Protein AF-H1W425-F1 (afdb_monomer)

Mean predicted aligned error: 13.85 Å

Radius of gyration: 21.64 Å; Cα contacts (8 Å, |Δi|>4): 87; chains: 1; bounding box: 63×55×65 Å

Secondary structure (DSSP, 8-state):
--HHHHHHHHHHHHHHHHHHHHHHHHHHHHHHHTTTHHHHT-TTSHHHHHHHHHTTGGGS-HHHHHHHHHHHHHHHHT--GGGHHHHHHHHHHHHHHHHHHHHHHHHHHHHHHHHH---HHHHHHHHHHHHHHHHHHHHHHHHHHHHH-TT------------S---THHHHHHHHTTGGGS------------

pLDDT: mean 73.87, std 21.53, range [30.2, 96.75]

Sequence (194 aa):
MDKKNTLEGLASTIRGTVRFVRETCYAIIYCMSRLEMQFYGFSELPGPLAQALFQNSFHLSAHQQINLLNLVRYLVDDCPLEQREHFLPPLLAACFQQMDAKINAEWENLERQQAIQAAADALTEEMKSESILRQVTYTAVIMVADFLDPTKKTPESSGLPCIGYPAPHCYDYLGVLGLAGVGMGGCGANGSQS

InterPro domains:
  IPR011989 Armadillo-like helical [G3DSA:1.25.10.10] (2-162)
  IPR045065 Exportin-1/5 [PTHR11223] (10-157)
  IPR045478 Exportin-5, C-terminal domain [PF19273] (4-153)

Foldseek 3Di:
DDPPVVVVVVVVVVVVVVLLVVLVVLLVVLVLLLVACVRLVPLPPQQVVLCVLQVPCLPDDLVSLLSSLVSLLSSLLSHDPVRCVRRVPSNVVSNVVRLVVNLVVLVVVLVVLVVPDDDDVSVVVSVVSVVSSVVSVVSSVVSVVVSPPPPPDNPPPPDDPPPDDDDPVSCVSCVVSVVPPPDDPDDDDDDDDD

Nearest PDB structures (foldseek):
  8e0m-assembly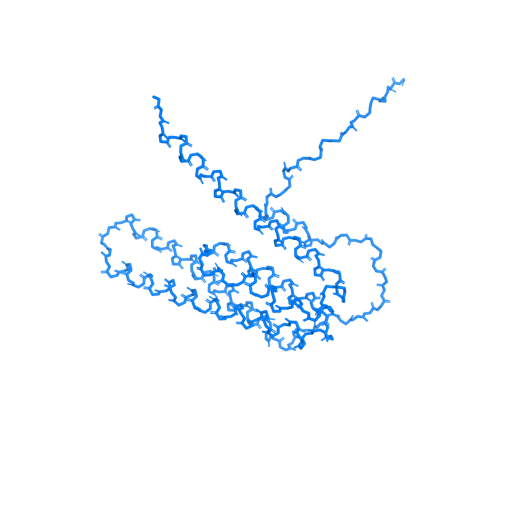3_G  TM=4.361E-01  e=8.851E-01  synthetic construct
  5lmg-assembly2_B  TM=5.025E-01  e=1.951E+00  Saccharomyces cerevisiae
  5lmf-assembly1_A  TM=5.088E-01  e=2.498E+00  Saccharomyces cerevisiae
  5lm5-assembly2_B  TM=5.108E-01  e=2.624E+00  Saccharomyces cerevisiae

Structure (mmCIF, N/CA/C/O backbone):
data_AF-H1W425-F1
#
_entry.id   AF-H1W425-F1
#
loop_
_atom_site.group_PDB
_atom_site.id
_atom_site.type_symbol
_atom_site.label_atom_id
_atom_site.label_alt_id
_atom_site.label_comp_id
_atom_site.label_asym_id
_atom_site.label_entity_id
_atom_site.label_seq_id
_atom_site.pdbx_PDB_ins_code
_atom_site.Cartn_x
_atom_site.Cartn_y
_atom_site.Cartn_z
_atom_site.occupancy
_atom_site.B_iso_or_equiv
_atom_site.auth_seq_id
_atom_site.auth_comp_id
_atom_site.auth_asym_id
_atom_site.auth_atom_id
_atom_site.pdbx_PDB_model_num
ATOM 1 N N . MET A 1 1 ? -0.147 5.231 -43.395 1.00 43.28 1 MET A N 1
ATOM 2 C CA . MET A 1 1 ? -1.301 4.880 -42.539 1.00 43.28 1 MET A CA 1
ATOM 3 C C . MET A 1 1 ? -0.794 4.060 -41.370 1.00 43.28 1 MET A C 1
ATOM 5 O O . MET A 1 1 ? -0.508 2.873 -41.492 1.00 43.28 1 MET A O 1
ATOM 9 N N . ASP A 1 2 ? -0.588 4.770 -40.273 1.00 49.69 2 ASP A N 1
ATOM 10 C CA . ASP A 1 2 ? 0.253 4.417 -39.138 1.00 49.69 2 ASP A CA 1
ATOM 11 C C . ASP A 1 2 ? -0.480 3.527 -38.132 1.00 49.69 2 ASP A C 1
ATOM 13 O O . ASP A 1 2 ? -1.105 4.003 -37.190 1.00 49.69 2 ASP A O 1
ATOM 17 N N . LYS A 1 3 ? -0.381 2.205 -38.308 1.00 51.81 3 LYS A N 1
ATOM 18 C CA . LYS A 1 3 ? -0.940 1.224 -37.357 1.00 51.81 3 LYS A CA 1
ATOM 19 C C . LYS A 1 3 ? -0.315 1.310 -35.952 1.00 51.81 3 LYS A C 1
ATOM 21 O O . LYS A 1 3 ? -0.965 0.924 -34.986 1.00 51.81 3 LYS A O 1
ATOM 26 N N . LYS A 1 4 ? 0.919 1.824 -35.830 1.00 53.59 4 LYS A N 1
ATOM 27 C CA . LYS A 1 4 ? 1.620 1.999 -34.542 1.00 53.59 4 LYS A CA 1
ATOM 28 C C . LYS A 1 4 ? 0.992 3.094 -33.672 1.00 53.59 4 LYS A C 1
ATOM 30 O O . LYS A 1 4 ? 0.736 2.845 -32.499 1.00 53.59 4 LYS A O 1
ATOM 35 N N . ASN A 1 5 ? 0.619 4.231 -34.264 1.00 60.53 5 ASN A N 1
ATOM 36 C CA . ASN A 1 5 ? 0.057 5.365 -33.519 1.00 60.53 5 ASN A CA 1
ATOM 37 C C . ASN A 1 5 ? -1.307 5.036 -32.887 1.00 60.53 5 ASN A C 1
ATOM 39 O O . ASN A 1 5 ? -1.596 5.459 -31.771 1.00 60.53 5 ASN A O 1
ATOM 43 N N . THR A 1 6 ? -2.145 4.244 -33.564 1.00 75.75 6 THR A N 1
ATOM 44 C CA . THR A 1 6 ? -3.466 3.867 -33.035 1.00 75.75 6 THR A CA 1
ATOM 45 C C . THR A 1 6 ? -3.375 2.833 -31.913 1.00 75.75 6 THR A C 1
ATOM 47 O O . THR A 1 6 ? -4.111 2.939 -30.935 1.00 75.75 6 THR A O 1
ATOM 50 N N . LEU A 1 7 ? -2.476 1.845 -32.022 1.00 81.44 7 LEU A N 1
ATOM 51 C CA . LEU A 1 7 ? -2.334 0.802 -31.000 1.00 81.44 7 LEU A CA 1
ATOM 52 C C . LEU A 1 7 ? -1.691 1.345 -29.717 1.00 81.44 7 LEU A C 1
ATOM 54 O O . LEU A 1 7 ? -2.159 1.032 -28.625 1.00 81.44 7 LEU A O 1
ATOM 58 N N . GLU A 1 8 ? -0.663 2.186 -29.839 1.00 80.19 8 GLU A N 1
ATOM 59 C CA . GLU A 1 8 ? -0.046 2.864 -28.692 1.00 80.19 8 GLU A CA 1
ATOM 60 C C . GLU A 1 8 ? -1.028 3.831 -28.021 1.00 80.19 8 GLU A C 1
ATOM 62 O O . GLU A 1 8 ? -1.127 3.850 -26.792 1.00 80.19 8 GLU A O 1
ATOM 67 N N . GLY A 1 9 ? -1.820 4.564 -28.816 1.00 82.31 9 GLY A N 1
ATOM 68 C CA . GLY A 1 9 ? -2.907 5.408 -28.321 1.00 82.31 9 GLY A CA 1
ATOM 69 C C . GLY A 1 9 ? -3.952 4.610 -27.540 1.00 82.31 9 GLY A C 1
ATOM 70 O O . GLY A 1 9 ? -4.252 4.950 -26.398 1.00 82.31 9 GLY A O 1
ATOM 71 N N . LEU A 1 10 ? -4.433 3.494 -28.097 1.00 85.31 10 LEU A N 1
ATOM 72 C CA . LEU A 1 10 ? -5.381 2.601 -27.425 1.00 85.31 10 LEU A CA 1
ATOM 73 C C . LEU A 1 10 ? -4.802 2.022 -26.125 1.00 85.31 10 LEU A C 1
ATOM 75 O O . LEU A 1 10 ? -5.467 2.042 -25.091 1.00 85.31 10 LEU A O 1
ATOM 79 N N . ALA A 1 11 ? -3.558 1.537 -26.152 1.00 85.06 11 ALA A N 1
ATOM 80 C CA . ALA A 1 11 ? -2.885 1.002 -24.970 1.00 85.06 11 ALA A CA 1
ATOM 81 C C . ALA A 1 11 ? -2.692 2.072 -23.884 1.00 85.06 11 ALA A C 1
ATOM 83 O O . ALA A 1 11 ? -2.804 1.782 -22.691 1.00 85.06 11 ALA A O 1
ATOM 84 N N . SER A 1 12 ? -2.421 3.317 -24.281 1.00 82.94 12 SER A N 1
ATOM 85 C CA . SER A 1 12 ? -2.354 4.454 -23.365 1.00 82.94 12 SER A CA 1
ATOM 86 C C . SER A 1 12 ? -3.715 4.730 -22.725 1.00 82.94 12 SER A C 1
ATOM 88 O O . SER A 1 12 ? -3.810 4.780 -21.498 1.00 82.94 12 SER A O 1
ATOM 90 N N . THR A 1 13 ? -4.781 4.802 -23.528 1.00 87.62 13 THR A N 1
ATOM 91 C CA . THR A 1 13 ? -6.147 5.018 -23.034 1.00 87.62 13 THR A CA 1
ATOM 92 C C . THR A 1 13 ? -6.575 3.920 -22.068 1.00 87.62 13 THR A C 1
ATOM 94 O O . THR A 1 13 ? -7.018 4.235 -20.970 1.00 87.62 13 THR A O 1
ATOM 97 N N . ILE A 1 14 ? -6.374 2.642 -22.411 1.00 91.75 14 ILE A N 1
ATOM 98 C CA . ILE A 1 14 ? -6.740 1.513 -21.539 1.00 91.75 14 ILE A CA 1
ATOM 99 C C . ILE A 1 14 ? -5.996 1.595 -20.200 1.00 91.75 14 ILE A C 1
ATOM 101 O O . ILE A 1 14 ? -6.619 1.479 -19.144 1.00 91.75 14 ILE A O 1
ATOM 105 N N . ARG A 1 15 ? -4.675 1.837 -20.219 1.00 85.81 15 ARG A N 1
ATOM 106 C CA . ARG A 1 15 ? -3.890 2.000 -18.981 1.00 85.81 15 ARG A CA 1
ATOM 107 C C . ARG A 1 15 ? -4.392 3.173 -18.140 1.00 85.81 15 ARG A C 1
ATOM 109 O O . ARG A 1 15 ? -4.504 3.032 -16.923 1.00 85.81 15 ARG A O 1
ATOM 116 N N . GLY A 1 16 ? -4.722 4.294 -18.782 1.00 86.50 16 GLY A N 1
ATOM 117 C CA . GLY A 1 16 ? -5.311 5.462 -18.129 1.00 86.50 16 GLY A CA 1
ATOM 118 C C . GLY A 1 16 ? -6.653 5.146 -17.468 1.00 86.50 16 GLY A C 1
ATOM 119 O O . GLY A 1 16 ? -6.833 5.435 -16.289 1.00 86.50 16 GLY A O 1
ATOM 120 N N . THR A 1 17 ? -7.564 4.479 -18.182 1.00 91.50 17 THR A N 1
ATOM 121 C CA . THR A 1 17 ? -8.885 4.098 -17.662 1.00 91.50 17 THR A CA 1
ATOM 122 C C . THR A 1 17 ? -8.784 3.146 -16.473 1.00 91.50 17 THR A C 1
ATOM 124 O O . THR A 1 17 ? -9.445 3.368 -15.464 1.00 91.50 17 THR A O 1
ATOM 127 N N . VAL A 1 18 ? -7.937 2.113 -16.540 1.00 91.44 18 VAL A N 1
ATOM 128 C CA . VAL A 1 18 ? -7.764 1.166 -15.422 1.00 91.44 18 VAL A CA 1
ATOM 129 C C . VAL A 1 18 ? -7.225 1.871 -14.175 1.00 91.44 18 VAL A C 1
ATOM 131 O O . VAL A 1 18 ? -7.713 1.629 -13.070 1.00 91.44 18 VAL A O 1
ATOM 134 N N . ARG A 1 19 ? -6.249 2.773 -14.341 1.00 89.25 19 ARG A N 1
ATOM 135 C CA . ARG A 1 19 ? -5.731 3.596 -13.240 1.00 89.25 19 ARG A CA 1
ATOM 136 C C . ARG A 1 19 ? -6.830 4.479 -12.645 1.00 89.25 19 ARG A C 1
ATOM 138 O O . ARG A 1 19 ? -6.998 4.497 -11.430 1.00 89.25 19 ARG A O 1
ATOM 145 N N . PHE A 1 20 ? -7.587 5.162 -13.495 1.00 88.88 20 PHE A N 1
ATOM 146 C CA . PHE A 1 20 ? -8.660 6.059 -13.081 1.00 88.88 20 PHE A CA 1
ATOM 147 C C . PHE A 1 20 ? -9.753 5.342 -12.280 1.00 88.88 20 PHE A C 1
ATOM 149 O O . PHE A 1 20 ? -10.176 5.821 -11.229 1.00 88.88 20 PHE A O 1
ATOM 156 N N . VAL A 1 21 ? -10.182 4.163 -12.742 1.00 94.44 21 VAL A N 1
ATOM 157 C CA . VAL A 1 21 ?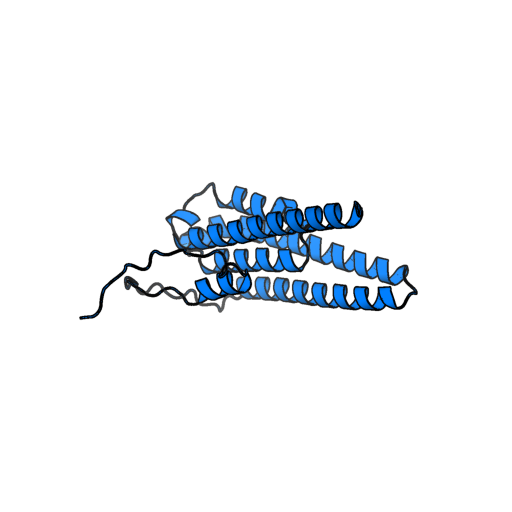 -11.176 3.341 -12.036 1.00 94.44 21 VAL A CA 1
ATOM 158 C C . VAL A 1 21 ? -10.660 2.954 -10.652 1.00 94.44 21 VAL A C 1
ATOM 160 O O . VAL A 1 21 ? -11.380 3.123 -9.673 1.00 94.44 21 VAL A O 1
ATOM 163 N N . ARG A 1 22 ? -9.401 2.508 -10.543 1.00 94.06 22 ARG A N 1
ATOM 164 C CA . ARG A 1 22 ? -8.787 2.172 -9.250 1.00 94.06 22 ARG A CA 1
ATOM 165 C C . ARG A 1 22 ? -8.781 3.361 -8.291 1.00 94.06 22 ARG A C 1
ATOM 167 O O . ARG A 1 22 ? -9.184 3.220 -7.143 1.00 94.06 22 ARG A O 1
ATOM 174 N N . GLU A 1 23 ? -8.331 4.519 -8.759 1.00 88.81 23 GLU A N 1
ATOM 175 C CA . GLU A 1 23 ? -8.274 5.742 -7.951 1.00 88.81 23 GLU A CA 1
ATOM 176 C C . GLU A 1 23 ? -9.669 6.185 -7.493 1.00 88.81 23 GLU A C 1
ATOM 178 O O . GLU A 1 23 ? -9.857 6.560 -6.336 1.00 88.81 23 GLU A O 1
ATOM 183 N N . THR A 1 24 ? -10.669 6.037 -8.362 1.00 93.25 24 THR A N 1
ATOM 184 C CA . THR A 1 24 ? -12.075 6.280 -8.019 1.00 93.25 24 THR A CA 1
ATOM 185 C C . THR A 1 24 ? -12.566 5.301 -6.949 1.00 93.25 24 THR A C 1
ATOM 187 O O . THR A 1 24 ? -13.218 5.717 -5.995 1.00 93.25 24 THR A O 1
ATOM 190 N N . CYS A 1 25 ? -12.222 4.012 -7.044 1.00 96.06 25 CYS A N 1
ATOM 191 C CA . CYS A 1 25 ? -12.561 3.030 -6.012 1.00 96.06 25 CYS A CA 1
ATOM 192 C C . CYS A 1 25 ? -11.949 3.391 -4.652 1.00 96.06 25 CYS A C 1
ATOM 194 O O . CYS A 1 25 ? -12.635 3.284 -3.639 1.00 96.06 25 CYS A O 1
ATOM 196 N N . TYR A 1 26 ? -10.700 3.864 -4.617 1.00 95.25 26 TYR A N 1
ATOM 197 C CA . TYR A 1 26 ? -10.075 4.321 -3.373 1.00 95.25 26 TYR A CA 1
ATOM 198 C C . TYR A 1 26 ? -10.812 5.518 -2.769 1.00 95.25 26 TYR A C 1
ATOM 200 O O . TYR A 1 26 ? -11.087 5.522 -1.572 1.00 95.25 26 TYR A O 1
ATOM 208 N N . ALA A 1 27 ? -11.213 6.488 -3.595 1.00 92.44 27 ALA A N 1
ATOM 209 C CA . ALA A 1 27 ? -12.016 7.619 -3.139 1.00 92.44 27 ALA A CA 1
ATOM 210 C C . ALA A 1 27 ? -13.381 7.179 -2.579 1.00 92.44 27 ALA A C 1
ATOM 212 O O . ALA A 1 27 ? -13.810 7.684 -1.546 1.00 92.44 27 ALA A O 1
ATOM 213 N N . ILE A 1 28 ? -14.049 6.208 -3.214 1.00 95.62 28 ILE A N 1
ATOM 214 C CA . ILE A 1 28 ? -15.317 5.655 -2.714 1.00 95.62 28 ILE A CA 1
ATOM 215 C C . ILE A 1 28 ? -15.109 4.969 -1.360 1.00 95.62 28 ILE A C 1
ATOM 217 O O . ILE A 1 28 ? -15.882 5.218 -0.440 1.00 95.62 28 ILE A O 1
ATOM 221 N N . ILE A 1 29 ? -14.065 4.147 -1.213 1.00 96.00 29 ILE A N 1
ATOM 222 C CA . ILE A 1 29 ? -13.748 3.470 0.056 1.00 96.00 29 ILE A CA 1
ATOM 223 C C . ILE A 1 29 ? -13.491 4.487 1.168 1.00 96.00 29 ILE A C 1
ATOM 225 O O . ILE A 1 29 ? -14.041 4.338 2.255 1.00 96.00 29 ILE A O 1
ATOM 229 N N . TYR A 1 30 ? -12.736 5.547 0.885 1.00 93.75 30 TYR A N 1
ATOM 230 C CA . TYR A 1 30 ? -12.547 6.646 1.829 1.00 93.75 30 TYR A CA 1
ATOM 231 C C . TYR A 1 30 ? -13.871 7.338 2.197 1.00 93.75 30 TYR A C 1
ATOM 233 O O . TYR A 1 30 ? -14.162 7.575 3.362 1.00 93.75 30 TYR A O 1
ATOM 241 N N . CYS A 1 31 ? -14.744 7.623 1.232 1.00 93.88 31 CYS A N 1
ATOM 242 C CA . CYS A 1 31 ? -16.059 8.179 1.553 1.00 93.88 31 CYS A CA 1
ATOM 243 C C . CYS A 1 31 ? -16.889 7.239 2.443 1.00 93.88 31 CYS A C 1
ATOM 245 O O . CYS A 1 31 ? -17.636 7.716 3.295 1.00 93.88 31 CYS A O 1
ATOM 247 N N . MET A 1 32 ? -16.757 5.921 2.264 1.00 93.56 32 MET A N 1
ATOM 248 C CA . MET A 1 32 ? -17.422 4.933 3.114 1.00 93.56 32 MET A CA 1
ATOM 249 C C . MET A 1 32 ? -16.824 4.874 4.525 1.00 93.56 32 MET A C 1
ATOM 251 O O . MET A 1 32 ? -17.595 4.729 5.470 1.00 93.56 32 MET A O 1
ATOM 255 N N . SER A 1 33 ? -15.505 5.044 4.706 1.00 93.69 33 SER A N 1
ATOM 256 C CA . SER A 1 33 ? -14.885 5.050 6.046 1.00 93.69 33 SER A CA 1
ATOM 257 C C . SER A 1 33 ? -15.439 6.149 6.944 1.00 93.69 33 SER A C 1
ATOM 259 O O . SER A 1 33 ? -15.621 5.950 8.141 1.00 93.69 33 SER A O 1
ATOM 261 N N . ARG A 1 34 ? -15.844 7.274 6.351 1.00 92.00 34 ARG A N 1
ATOM 262 C CA . ARG A 1 34 ? -16.489 8.389 7.058 1.00 92.00 34 ARG A CA 1
ATOM 263 C C . ARG A 1 34 ? -17.880 8.077 7.623 1.00 92.00 34 ARG A C 1
ATOM 265 O O . ARG A 1 34 ? -18.445 8.921 8.310 1.00 92.00 34 ARG A O 1
ATOM 272 N N . LEU A 1 35 ? -18.444 6.903 7.335 1.00 92.94 35 LEU A N 1
ATOM 273 C CA . LEU A 1 35 ? -19.668 6.401 7.971 1.00 92.94 35 LEU A CA 1
ATOM 274 C C . LEU A 1 35 ? -19.386 5.698 9.314 1.00 92.94 35 LEU A C 1
ATOM 276 O O . LEU A 1 35 ? -20.290 5.099 9.896 1.00 92.94 35 LEU A O 1
ATOM 280 N N . GLU A 1 36 ? -18.138 5.738 9.796 1.00 90.38 36 GLU A N 1
ATOM 281 C CA . GLU A 1 36 ? -17.721 5.261 11.116 1.00 90.38 36 GLU A CA 1
ATOM 282 C C . GLU A 1 36 ? -18.267 3.850 11.410 1.00 90.38 36 GLU A C 1
ATOM 284 O O . GLU A 1 36 ? -18.002 2.897 10.676 1.00 90.38 36 GLU A O 1
ATOM 289 N N . MET A 1 37 ? -19.085 3.701 12.452 1.00 90.94 37 MET A N 1
ATOM 290 C CA . MET A 1 37 ? -19.626 2.420 12.904 1.00 90.94 37 MET A CA 1
ATOM 291 C C . MET A 1 37 ? -20.422 1.662 11.833 1.00 90.94 37 MET A C 1
ATOM 293 O O . MET A 1 37 ? -20.491 0.438 11.899 1.00 90.94 37 MET A O 1
ATOM 297 N N . GLN A 1 38 ? -21.008 2.338 10.840 1.00 92.88 38 GLN A N 1
ATOM 298 C CA . GLN A 1 38 ? -21.737 1.659 9.762 1.00 92.88 38 GLN A CA 1
ATOM 299 C C . GLN A 1 38 ? -20.792 0.955 8.780 1.00 92.88 38 GLN A C 1
ATOM 301 O O . GLN A 1 38 ? -21.184 -0.025 8.151 1.00 92.88 38 GLN A O 1
ATOM 306 N N . PHE A 1 39 ? -19.558 1.442 8.660 1.00 94.81 39 PHE A N 1
ATOM 307 C CA . PHE A 1 39 ? -18.522 0.841 7.829 1.00 94.81 39 PHE A CA 1
ATOM 308 C C . PHE A 1 39 ? -17.637 -0.104 8.648 1.00 94.81 39 PHE A C 1
ATOM 310 O O . PHE A 1 39 ? -17.532 -1.288 8.332 1.00 94.81 39 PHE A O 1
ATOM 317 N N . TYR A 1 40 ? -17.057 0.391 9.743 1.00 95.44 40 TYR A N 1
ATOM 318 C CA . TYR A 1 40 ? -16.118 -0.359 10.579 1.00 95.44 40 TYR A CA 1
ATOM 319 C C . TYR A 1 40 ? -16.784 -1.447 11.430 1.00 95.44 40 TYR A C 1
ATOM 321 O O . TYR A 1 40 ? -16.126 -2.419 11.786 1.00 95.44 40 TYR A O 1
ATOM 329 N N . GLY A 1 41 ? -18.080 -1.320 11.734 1.00 92.81 41 GLY A N 1
ATOM 330 C CA . GLY A 1 41 ? -18.825 -2.305 12.524 1.00 92.81 41 GLY A CA 1
ATOM 331 C C . GLY A 1 41 ? -19.209 -3.577 11.760 1.00 92.81 41 GLY A C 1
ATOM 332 O O . GLY A 1 41 ? -19.782 -4.490 12.355 1.00 92.81 41 GLY A O 1
ATOM 333 N N . PHE A 1 42 ? -18.928 -3.666 10.455 1.00 93.50 42 PHE A N 1
ATOM 334 C CA . PHE A 1 42 ? -19.203 -4.875 9.680 1.00 93.50 42 PHE A CA 1
ATOM 335 C C . PHE A 1 42 ? -18.091 -5.912 9.890 1.00 93.50 42 PHE A C 1
ATOM 337 O O . PHE A 1 42 ? -17.005 -5.795 9.322 1.00 93.50 42 PHE A O 1
ATOM 344 N N . SER A 1 43 ? -18.365 -6.945 10.697 1.00 89.56 43 SER A N 1
ATOM 345 C CA . SER A 1 43 ? -17.358 -7.934 11.117 1.00 89.56 43 SER A CA 1
ATOM 346 C C . SER A 1 43 ? -16.685 -8.660 9.950 1.00 89.56 43 SER A C 1
ATOM 348 O O . SER A 1 43 ? -15.495 -8.952 10.009 1.00 89.56 43 SER A O 1
ATOM 350 N N . GLU A 1 44 ? -17.418 -8.894 8.864 1.00 92.56 44 GLU A N 1
ATOM 351 C CA . GLU A 1 44 ? -16.919 -9.602 7.684 1.00 92.56 44 GLU A CA 1
ATOM 352 C C . GLU A 1 44 ? -16.166 -8.689 6.701 1.00 92.56 44 GLU A C 1
ATOM 354 O O . GLU A 1 44 ? -15.715 -9.164 5.665 1.00 92.56 44 GLU A O 1
ATOM 359 N N . LEU A 1 45 ? -16.025 -7.383 6.972 1.00 94.19 45 LEU A N 1
ATOM 360 C CA . LEU A 1 45 ? -15.348 -6.443 6.066 1.00 94.19 45 LEU A CA 1
ATOM 361 C C . LEU A 1 45 ? -13.816 -6.543 6.053 1.00 94.19 45 LEU A C 1
ATOM 363 O O . LEU A 1 45 ? -13.246 -6.536 4.959 1.00 94.19 45 LEU A O 1
ATOM 367 N N . PRO A 1 46 ? -13.118 -6.579 7.208 1.00 94.88 46 PRO A N 1
ATOM 368 C CA . PRO A 1 46 ? -11.687 -6.276 7.245 1.00 94.88 46 PRO A CA 1
ATOM 369 C C . PRO A 1 46 ? -10.841 -7.262 6.441 1.00 94.88 46 PRO A C 1
ATOM 371 O O . PRO A 1 46 ? -9.931 -6.854 5.723 1.00 94.88 46 PRO A O 1
ATOM 374 N N . GLY A 1 47 ? -11.165 -8.556 6.521 1.00 95.00 47 GLY A N 1
ATOM 375 C CA . GLY A 1 47 ? -10.465 -9.611 5.785 1.00 95.00 47 GLY A CA 1
ATOM 376 C C . GLY A 1 47 ? -10.593 -9.453 4.265 1.00 95.00 47 GLY A C 1
ATOM 377 O O . GLY A 1 47 ? -9.576 -9.273 3.590 1.00 95.00 47 GLY A O 1
ATOM 378 N N . PRO A 1 48 ? -11.818 -9.463 3.707 1.00 96.50 48 PRO A N 1
ATOM 379 C CA . PRO A 1 48 ? -12.050 -9.235 2.283 1.00 96.50 48 PRO A CA 1
ATOM 380 C C . PRO A 1 48 ? -11.510 -7.896 1.779 1.00 96.50 48 PRO A C 1
ATOM 382 O O . PRO A 1 48 ? -10.969 -7.841 0.677 1.00 96.50 48 PRO A O 1
ATOM 385 N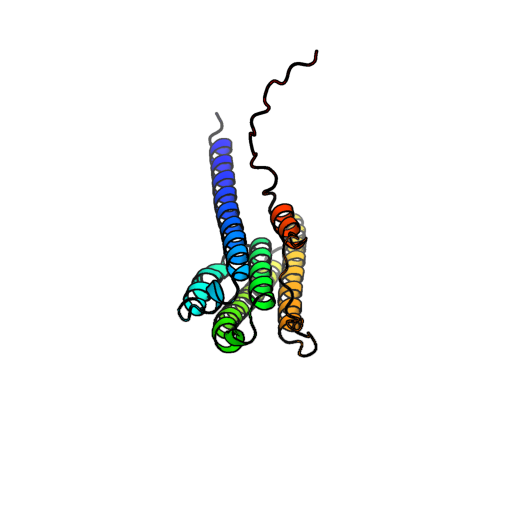 N . LEU A 1 49 ? -11.611 -6.825 2.573 1.00 96.69 49 LEU A N 1
ATOM 386 C CA . LEU A 1 49 ? -11.071 -5.519 2.202 1.00 96.69 49 LEU A CA 1
ATOM 387 C C . LEU A 1 49 ? -9.542 -5.555 2.103 1.00 96.69 49 LEU A C 1
ATOM 389 O O . LEU A 1 49 ? -8.988 -5.115 1.096 1.00 96.69 49 LEU A O 1
ATOM 393 N N . ALA A 1 50 ? -8.861 -6.119 3.104 1.00 96.75 50 ALA A N 1
ATOM 394 C CA . ALA A 1 50 ? -7.412 -6.285 3.078 1.00 96.75 50 ALA A CA 1
ATOM 395 C C . ALA A 1 50 ? -6.978 -7.128 1.870 1.00 96.75 50 ALA A C 1
ATOM 397 O O . ALA A 1 50 ? -6.079 -6.737 1.126 1.00 96.75 50 ALA A O 1
ATOM 398 N N . GLN A 1 51 ? -7.666 -8.239 1.604 1.00 96.31 51 GLN A N 1
ATOM 399 C CA . GLN A 1 51 ? -7.392 -9.065 0.432 1.00 96.31 51 GLN A CA 1
ATOM 400 C C . GLN A 1 51 ? -7.578 -8.280 -0.876 1.00 96.31 51 GLN A C 1
ATOM 402 O O . GLN A 1 51 ? -6.690 -8.289 -1.728 1.00 96.31 51 GLN A O 1
ATOM 407 N N . ALA A 1 52 ? -8.699 -7.575 -1.033 1.00 96.25 52 ALA A N 1
ATOM 408 C CA . ALA A 1 52 ? -9.006 -6.820 -2.245 1.00 96.25 52 ALA A CA 1
ATOM 409 C C . ALA A 1 52 ? -7.986 -5.702 -2.520 1.00 96.25 52 ALA A C 1
ATOM 411 O O . ALA A 1 52 ? -7.639 -5.459 -3.677 1.00 96.25 52 ALA A O 1
ATOM 412 N N . LEU A 1 53 ? -7.487 -5.044 -1.470 1.00 96.06 53 LEU A N 1
ATOM 413 C CA . LEU A 1 53 ? -6.498 -3.972 -1.580 1.00 96.06 53 LEU A CA 1
ATOM 414 C C . L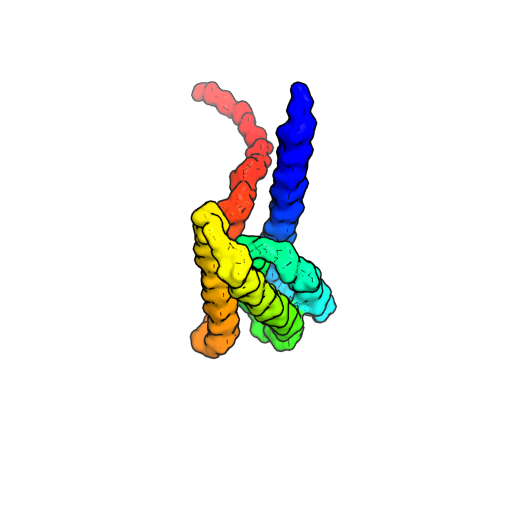EU A 1 53 ? -5.083 -4.496 -1.864 1.00 96.06 53 LEU A C 1
ATOM 416 O O . LEU A 1 53 ? -4.355 -3.891 -2.653 1.00 96.06 53 LEU A O 1
ATOM 420 N N . PHE A 1 54 ? -4.694 -5.616 -1.248 1.00 95.75 54 PHE A N 1
ATOM 421 C CA . PHE A 1 54 ? -3.287 -6.015 -1.158 1.00 95.75 54 PHE A CA 1
ATOM 422 C C . PHE A 1 54 ? -2.907 -7.271 -1.947 1.00 95.75 54 PHE A C 1
ATOM 424 O O . PHE A 1 54 ? -1.745 -7.407 -2.321 1.00 95.75 54 PHE A O 1
ATOM 431 N N . GLN A 1 55 ? -3.842 -8.167 -2.287 1.00 93.50 55 GLN A N 1
ATOM 432 C CA . GLN A 1 55 ? -3.512 -9.445 -2.944 1.00 93.50 55 GLN A CA 1
ATOM 433 C C . GLN A 1 55 ? -2.677 -9.271 -4.223 1.00 93.50 55 GLN A C 1
ATOM 435 O O . GLN A 1 55 ? -1.785 -10.068 -4.494 1.00 93.50 55 GLN A O 1
ATOM 440 N N . ASN A 1 56 ? -2.959 -8.222 -4.999 1.00 91.25 56 ASN A N 1
ATOM 441 C CA . ASN A 1 56 ? -2.267 -7.932 -6.256 1.00 91.25 56 ASN A CA 1
ATOM 442 C C . ASN A 1 56 ? -1.493 -6.605 -6.213 1.00 91.25 56 ASN A C 1
ATOM 444 O O . ASN A 1 56 ? -1.075 -6.107 -7.263 1.00 91.25 56 ASN A O 1
ATOM 448 N N . SER A 1 57 ? -1.296 -6.010 -5.027 1.00 92.75 57 SER A N 1
ATOM 449 C CA . SER A 1 57 ? -0.630 -4.706 -4.921 1.00 92.75 57 SER A CA 1
ATOM 450 C C . SER A 1 57 ? 0.843 -4.765 -5.326 1.00 92.75 57 SER A C 1
ATOM 452 O O . SER A 1 57 ? 1.384 -3.775 -5.799 1.00 92.75 57 SER A O 1
ATOM 454 N N . PHE A 1 58 ? 1.479 -5.936 -5.239 1.00 90.88 58 PHE A N 1
ATOM 455 C CA . PHE A 1 58 ? 2.874 -6.138 -5.645 1.00 90.88 58 PHE A CA 1
ATOM 456 C C . PHE A 1 58 ? 3.169 -5.702 -7.095 1.00 90.88 58 PHE A C 1
ATOM 458 O O . PHE A 1 58 ? 4.263 -5.230 -7.412 1.00 90.88 58 PHE A O 1
ATOM 465 N N . HIS A 1 59 ? 2.189 -5.821 -7.994 1.00 90.56 59 HIS A N 1
ATOM 466 C CA . HIS A 1 59 ? 2.342 -5.478 -9.411 1.00 90.56 59 HIS A CA 1
ATOM 467 C C . HIS A 1 59 ? 2.090 -3.996 -9.719 1.00 90.56 59 HIS A C 1
ATOM 469 O O . HIS A 1 59 ? 2.166 -3.578 -10.877 1.00 90.56 59 HIS A O 1
ATOM 475 N N . LEU A 1 60 ? 1.764 -3.191 -8.709 1.00 89.94 60 LEU A N 1
ATOM 476 C CA . LEU A 1 60 ? 1.573 -1.760 -8.874 1.00 89.94 60 LEU A CA 1
ATOM 477 C C . LEU A 1 60 ? 2.917 -1.059 -9.086 1.00 89.94 60 LEU A C 1
ATOM 479 O O . LEU A 1 60 ? 3.962 -1.470 -8.574 1.00 89.94 60 LEU A O 1
ATOM 483 N N . SER A 1 61 ? 2.883 0.034 -9.851 1.00 85.19 61 SER A N 1
ATOM 484 C CA . SER A 1 61 ? 4.018 0.948 -9.901 1.00 85.19 61 SER A CA 1
ATOM 485 C C . SER A 1 61 ? 4.167 1.668 -8.562 1.00 85.19 61 SER A C 1
ATOM 487 O O . SER A 1 61 ? 3.185 1.872 -7.848 1.00 85.19 61 SER A O 1
ATOM 489 N N . ALA A 1 62 ? 5.379 2.129 -8.262 1.00 79.75 62 ALA A N 1
ATOM 490 C CA . ALA A 1 62 ? 5.693 2.895 -7.058 1.00 79.75 62 ALA A CA 1
ATOM 491 C C . ALA A 1 62 ? 4.696 4.039 -6.781 1.00 79.75 62 ALA A C 1
ATOM 493 O O . ALA A 1 62 ? 4.153 4.147 -5.685 1.00 79.75 62 ALA A O 1
ATOM 494 N N . HIS A 1 63 ? 4.359 4.838 -7.800 1.00 81.06 63 HIS A N 1
ATOM 495 C CA . HIS A 1 63 ? 3.348 5.894 -7.674 1.00 81.06 63 HIS A CA 1
ATOM 496 C C . HIS A 1 63 ? 1.976 5.340 -7.253 1.00 81.06 63 HIS A C 1
ATOM 498 O O . HIS A 1 63 ? 1.267 5.941 -6.449 1.00 81.06 63 HIS A O 1
ATOM 504 N N . GLN A 1 64 ? 1.543 4.226 -7.836 1.00 88.00 64 GLN A N 1
ATOM 505 C CA . GLN A 1 64 ? 0.242 3.636 -7.521 1.00 88.00 64 GLN A CA 1
ATOM 506 C C . GLN A 1 64 ? 0.226 3.018 -6.118 1.00 88.00 64 GLN A C 1
ATOM 508 O O . GLN A 1 64 ? -0.810 3.054 -5.455 1.00 88.00 64 GLN A O 1
ATOM 513 N N . GLN A 1 65 ? 1.376 2.533 -5.646 1.00 88.94 65 GLN A N 1
ATOM 514 C CA . GLN A 1 65 ? 1.569 2.089 -4.269 1.00 88.94 65 GLN A CA 1
ATOM 515 C C . GLN A 1 65 ? 1.359 3.241 -3.275 1.00 88.94 65 GLN A C 1
ATOM 517 O O . GLN A 1 65 ? 0.663 3.057 -2.284 1.00 88.94 65 GLN A O 1
ATOM 522 N N . ILE A 1 66 ? 1.876 4.443 -3.569 1.00 84.69 66 ILE A N 1
ATOM 523 C CA . ILE A 1 66 ? 1.666 5.640 -2.731 1.00 84.69 66 ILE A CA 1
ATOM 524 C C . ILE A 1 66 ? 0.171 5.957 -2.585 1.00 84.69 66 ILE A C 1
ATOM 526 O O . ILE A 1 66 ? -0.296 6.207 -1.478 1.00 84.69 66 ILE A O 1
ATOM 530 N N . ASN A 1 67 ? -0.599 5.899 -3.675 1.00 87.75 67 ASN A N 1
ATOM 531 C CA . ASN A 1 67 ? -2.044 6.150 -3.622 1.00 87.75 67 ASN A CA 1
ATOM 532 C C . ASN A 1 67 ? -2.770 5.131 -2.728 1.00 87.75 67 ASN A C 1
ATOM 534 O O . ASN A 1 67 ? -3.635 5.508 -1.942 1.00 87.75 67 ASN A O 1
ATOM 538 N N . LEU A 1 68 ? -2.402 3.849 -2.827 1.00 93.00 68 LEU A N 1
ATOM 539 C CA . LEU A 1 68 ? -2.946 2.800 -1.965 1.00 93.00 68 LEU A CA 1
ATOM 540 C C . LEU A 1 68 ? -2.580 3.039 -0.494 1.00 93.00 68 LEU A C 1
ATOM 542 O O . LEU A 1 68 ? -3.442 2.957 0.374 1.00 93.00 68 LEU A O 1
ATOM 546 N N . LEU A 1 69 ? -1.323 3.375 -0.209 1.00 90.50 69 LEU A N 1
ATOM 547 C CA . LEU A 1 69 ? -0.879 3.682 1.146 1.00 90.50 69 LEU A CA 1
ATOM 548 C C . LEU A 1 69 ? -1.634 4.878 1.730 1.00 90.50 69 LEU A C 1
ATOM 550 O O . LEU A 1 69 ? -2.143 4.797 2.841 1.00 90.50 69 LEU A O 1
ATOM 554 N N . ASN A 1 70 ? -1.812 5.953 0.969 1.00 89.31 70 ASN A N 1
ATOM 555 C CA . ASN A 1 70 ? -2.579 7.101 1.442 1.00 89.31 70 ASN A CA 1
ATOM 556 C C . ASN A 1 70 ? -4.031 6.724 1.806 1.00 89.31 70 ASN A C 1
ATOM 558 O O . ASN A 1 70 ? -4.548 7.237 2.794 1.00 89.31 70 ASN A O 1
ATOM 562 N N . LEU A 1 71 ? -4.675 5.807 1.072 1.00 93.62 71 LEU A N 1
ATOM 563 C CA . LEU A 1 71 ? -5.985 5.276 1.469 1.00 93.62 71 LEU A CA 1
ATOM 564 C C . LEU A 1 71 ? -5.905 4.548 2.818 1.00 93.62 71 LEU A C 1
ATOM 566 O O . LEU A 1 71 ? -6.736 4.782 3.689 1.00 93.62 71 LEU A O 1
ATOM 570 N N . VAL A 1 72 ? -4.906 3.683 3.006 1.00 94.31 72 VAL A N 1
ATOM 571 C CA . VAL A 1 72 ? -4.704 2.942 4.266 1.00 94.31 72 VAL A CA 1
ATOM 572 C C . VAL A 1 72 ? -4.519 3.899 5.435 1.00 94.31 72 VAL A C 1
ATOM 574 O O . VAL A 1 72 ? -5.091 3.671 6.495 1.00 94.31 72 VAL A O 1
ATOM 577 N N . ARG A 1 73 ? -3.774 4.993 5.237 1.00 89.62 73 ARG A N 1
ATOM 578 C CA . ARG A 1 73 ? -3.629 6.053 6.240 1.00 89.62 73 ARG A CA 1
ATOM 579 C C . ARG A 1 73 ? -4.984 6.590 6.686 1.00 89.62 73 ARG A C 1
ATOM 581 O O . ARG A 1 73 ? -5.236 6.621 7.881 1.00 89.62 73 ARG A O 1
ATOM 588 N N . TYR A 1 74 ? -5.867 6.931 5.751 1.00 90.56 74 TYR A N 1
ATOM 589 C CA . TYR A 1 74 ? -7.204 7.406 6.106 1.00 90.56 74 TYR A CA 1
ATOM 590 C C . TYR A 1 74 ? -8.052 6.344 6.792 1.00 90.56 74 TYR A C 1
ATOM 592 O O . TYR A 1 74 ? -8.731 6.647 7.763 1.00 90.56 74 TYR A O 1
ATOM 600 N N . LEU A 1 75 ? -7.970 5.089 6.344 1.00 94.31 75 LEU A N 1
ATOM 601 C CA . LEU A 1 75 ? -8.683 3.991 6.996 1.00 94.31 75 LEU A CA 1
ATOM 602 C C . LEU A 1 75 ? -8.241 3.785 8.448 1.00 94.31 75 LEU A C 1
ATOM 604 O O . LEU A 1 75 ? -9.064 3.400 9.274 1.00 94.31 75 LEU A O 1
ATOM 608 N N . VAL A 1 76 ? -6.964 4.017 8.754 1.00 92.38 76 VAL A N 1
ATOM 609 C CA . VAL A 1 76 ? -6.427 3.944 10.118 1.00 92.38 76 VAL A CA 1
ATOM 610 C C . VAL A 1 76 ? -6.840 5.171 10.931 1.00 92.38 76 VAL A C 1
ATOM 612 O O . VAL A 1 76 ? -7.315 5.009 12.055 1.00 92.38 76 VAL A O 1
ATOM 615 N N . ASP A 1 77 ? -6.688 6.370 10.362 1.00 87.88 77 ASP A N 1
ATOM 616 C CA . ASP A 1 77 ? -6.986 7.643 11.027 1.00 87.88 77 ASP A CA 1
ATOM 617 C C . ASP A 1 77 ? -8.485 7.764 11.385 1.00 87.88 77 ASP A C 1
ATOM 619 O O . ASP A 1 77 ? -8.815 8.193 12.491 1.00 87.88 77 ASP A O 1
ATOM 623 N N . ASP A 1 78 ? -9.385 7.316 10.500 1.00 90.81 78 ASP A N 1
ATOM 624 C CA . ASP A 1 78 ? -10.844 7.362 10.692 1.00 90.81 78 ASP A CA 1
ATOM 625 C C . ASP A 1 78 ? -11.395 6.170 11.511 1.00 90.81 78 ASP A C 1
ATOM 627 O O . ASP A 1 78 ? -12.592 6.117 11.800 1.00 90.81 78 ASP A O 1
ATOM 631 N N . CYS A 1 79 ? -10.563 5.187 11.893 1.00 92.88 79 CYS A N 1
ATOM 632 C CA . CYS A 1 79 ? -11.043 3.990 12.589 1.00 92.88 79 CYS A CA 1
ATOM 633 C C . CYS A 1 79 ? -11.438 4.298 14.049 1.00 92.88 79 CYS A C 1
ATOM 635 O O . CYS A 1 79 ? -10.560 4.641 14.863 1.00 92.88 79 CYS A O 1
ATOM 637 N N . PRO A 1 80 ? -12.717 4.085 14.432 1.00 91.56 80 PRO A N 1
ATOM 638 C CA . PRO A 1 80 ? -13.176 4.291 15.800 1.00 91.56 80 PRO A CA 1
ATOM 639 C C . PRO A 1 80 ? -12.474 3.317 16.751 1.00 91.56 80 PRO A C 1
ATOM 641 O O . PRO A 1 80 ? -12.124 2.195 16.364 1.00 91.56 80 PRO A O 1
ATOM 644 N N . LEU A 1 81 ? -12.246 3.754 17.994 1.00 89.00 81 LEU A N 1
ATOM 645 C CA . LEU A 1 81 ? -11.437 3.036 18.985 1.00 89.00 81 LEU A CA 1
ATOM 646 C C . LEU A 1 81 ? -11.966 1.617 19.232 1.00 89.00 81 LEU A C 1
ATOM 648 O O . LEU A 1 81 ? -11.183 0.674 19.313 1.00 89.00 81 LEU A O 1
ATOM 652 N N . GLU A 1 82 ? -13.288 1.467 19.274 1.00 91.12 82 GLU A N 1
ATOM 653 C CA . GLU A 1 82 ? -14.001 0.219 19.550 1.00 91.12 82 GLU A CA 1
ATOM 654 C C . GLU A 1 82 ? -13.787 -0.838 18.463 1.00 91.12 82 GLU A C 1
ATOM 656 O O . GLU A 1 82 ? -13.896 -2.029 18.736 1.00 91.12 82 GLU A O 1
ATOM 661 N N . GLN A 1 83 ? -13.488 -0.417 17.230 1.00 93.38 83 GLN A N 1
ATOM 662 C CA . GLN A 1 83 ? -13.312 -1.324 16.092 1.00 93.38 83 GLN A CA 1
ATOM 663 C C . GLN A 1 83 ? -11.841 -1.590 15.766 1.00 93.38 83 GLN A C 1
ATOM 665 O O . GLN A 1 83 ? -11.553 -2.443 14.926 1.00 93.38 83 GLN A O 1
ATOM 670 N N . ARG A 1 84 ? -10.891 -0.910 16.427 1.00 92.50 84 ARG A N 1
ATOM 671 C CA . ARG A 1 84 ? -9.464 -1.030 16.090 1.00 92.50 84 ARG A CA 1
ATOM 672 C C . ARG A 1 84 ? -8.939 -2.449 16.234 1.00 92.50 84 ARG A C 1
ATOM 674 O O . ARG A 1 84 ? -8.203 -2.885 15.358 1.00 92.50 84 ARG A O 1
ATOM 681 N N . GLU A 1 85 ? -9.327 -3.163 17.291 1.00 92.06 85 GLU A N 1
ATOM 682 C CA . GLU A 1 85 ? -8.858 -4.533 17.548 1.00 92.06 85 GLU A CA 1
ATOM 683 C C . GLU A 1 85 ? -9.291 -5.526 16.466 1.00 92.06 85 GLU A C 1
ATOM 685 O O . GLU A 1 85 ? -8.574 -6.480 16.179 1.00 92.06 85 GLU A O 1
ATOM 690 N N . HIS A 1 86 ? -10.444 -5.294 15.840 1.00 93.12 86 HIS A N 1
ATOM 691 C CA . HIS A 1 86 ? -10.990 -6.180 14.814 1.00 93.12 86 HIS A CA 1
ATOM 692 C C . HIS A 1 86 ? -10.585 -5.754 13.398 1.00 93.12 86 HIS A C 1
ATOM 694 O O . HIS A 1 86 ? -10.220 -6.581 12.563 1.00 93.12 86 HIS A O 1
ATOM 700 N N . PHE A 1 87 ? -10.633 -4.452 13.116 1.00 94.69 87 PHE A N 1
ATOM 701 C CA . PHE A 1 87 ? -10.499 -3.928 11.761 1.00 94.69 87 PHE A CA 1
ATOM 702 C C . PHE A 1 87 ? -9.043 -3.720 11.329 1.00 94.69 87 PHE A C 1
ATOM 704 O O . PHE A 1 87 ? -8.674 -4.055 10.201 1.00 94.69 87 PHE A O 1
ATOM 711 N N . LEU A 1 88 ? -8.199 -3.162 12.203 1.00 94.31 88 LEU A N 1
ATOM 712 C CA . LEU A 1 88 ? -6.849 -2.741 11.819 1.00 94.31 88 LEU A CA 1
ATOM 713 C C . LEU A 1 88 ? -5.851 -3.895 11.646 1.00 94.31 88 LEU A C 1
ATOM 715 O O . LEU A 1 88 ? -5.093 -3.839 10.676 1.00 94.31 88 LEU A O 1
ATOM 719 N N . PRO A 1 89 ? -5.812 -4.940 12.499 1.00 94.69 89 PRO A N 1
ATOM 720 C CA . PRO A 1 89 ? -4.814 -5.998 12.374 1.00 94.69 89 PRO A CA 1
ATOM 721 C C . PRO A 1 89 ? -4.765 -6.679 11.001 1.00 94.69 89 PRO A C 1
ATOM 723 O O . PRO A 1 89 ? -3.669 -6.742 10.440 1.00 94.69 89 PRO A O 1
ATOM 726 N N . PRO A 1 90 ? -5.881 -7.147 10.400 1.00 95.00 90 PRO A N 1
ATOM 727 C CA . PRO A 1 90 ? -5.815 -7.781 9.083 1.00 95.00 90 PRO A CA 1
ATOM 728 C C . PRO A 1 90 ? -5.389 -6.798 7.984 1.00 95.00 90 PRO A C 1
ATOM 730 O O . PRO A 1 90 ? -4.630 -7.173 7.089 1.00 95.00 90 PRO A O 1
ATOM 733 N N . LEU A 1 91 ? -5.822 -5.535 8.069 1.00 94.94 91 LEU A N 1
ATOM 734 C CA . LEU A 1 91 ? -5.464 -4.494 7.105 1.00 94.94 91 LEU A CA 1
ATOM 735 C C . LEU A 1 91 ? -3.966 -4.165 7.159 1.00 94.94 91 LEU A C 1
ATOM 737 O O . LEU A 1 91 ? -3.292 -4.166 6.129 1.00 94.94 91 LEU A O 1
ATOM 741 N N . LEU A 1 92 ? -3.439 -3.904 8.357 1.00 94.62 92 LEU A N 1
ATOM 742 C CA . LEU A 1 92 ? -2.041 -3.535 8.566 1.00 94.62 92 LEU A CA 1
ATOM 743 C C . LEU A 1 92 ? -1.098 -4.710 8.304 1.00 94.62 92 LEU A C 1
ATOM 745 O O . LEU A 1 92 ? -0.062 -4.514 7.673 1.00 94.62 92 LEU A O 1
ATOM 749 N N . ALA A 1 93 ? -1.465 -5.928 8.713 1.00 94.25 93 ALA A N 1
ATOM 750 C CA . ALA A 1 93 ? -0.668 -7.120 8.434 1.00 94.25 93 ALA A CA 1
ATOM 751 C C . ALA A 1 93 ? -0.481 -7.323 6.925 1.00 94.25 93 ALA A C 1
ATOM 753 O O . ALA A 1 93 ? 0.651 -7.464 6.461 1.00 94.25 93 ALA A O 1
ATOM 754 N N . ALA A 1 94 ? -1.569 -7.268 6.150 1.00 94.88 94 ALA A N 1
ATOM 755 C CA . ALA A 1 94 ? -1.504 -7.393 4.696 1.00 94.88 94 ALA A CA 1
ATOM 756 C C . ALA A 1 94 ? -0.719 -6.237 4.052 1.00 94.88 94 ALA A C 1
ATOM 758 O O . ALA A 1 94 ? 0.109 -6.472 3.170 1.00 94.88 94 ALA A O 1
ATOM 759 N N . CYS A 1 95 ? -0.932 -5.004 4.527 1.00 93.69 95 CYS A N 1
ATOM 760 C CA . CYS A 1 95 ? -0.210 -3.821 4.063 1.00 93.69 95 CYS A CA 1
ATOM 761 C C . CYS A 1 95 ? 1.303 -3.982 4.233 1.00 93.69 95 CYS A C 1
ATOM 763 O O . CYS A 1 95 ? 2.056 -3.860 3.268 1.00 93.69 95 CYS A O 1
ATOM 765 N N . PHE A 1 96 ? 1.755 -4.297 5.448 1.00 91.81 96 PHE A N 1
ATOM 766 C CA . PHE A 1 96 ? 3.178 -4.381 5.761 1.00 91.81 96 PHE A CA 1
ATOM 767 C C . PHE A 1 96 ? 3.850 -5.559 5.068 1.00 91.81 96 PHE A C 1
ATOM 769 O O . PHE A 1 96 ? 4.933 -5.382 4.521 1.00 91.81 96 PHE A O 1
ATOM 776 N N . GLN A 1 97 ? 3.194 -6.721 5.002 1.00 93.75 97 GLN A N 1
ATOM 777 C CA . GLN A 1 97 ? 3.717 -7.873 4.264 1.00 93.75 97 GLN A CA 1
ATOM 778 C C . GLN A 1 97 ? 3.939 -7.549 2.783 1.00 93.75 97 GLN A C 1
ATOM 780 O O . GLN A 1 97 ? 4.992 -7.863 2.230 1.00 93.75 97 GLN A O 1
ATOM 785 N N . GLN A 1 98 ? 2.970 -6.898 2.133 1.00 92.75 98 GLN A N 1
ATOM 786 C CA . GLN A 1 98 ? 3.102 -6.543 0.719 1.00 92.75 98 GLN A CA 1
ATOM 787 C C . GLN A 1 98 ? 4.120 -5.430 0.485 1.00 92.75 98 GLN A C 1
ATOM 789 O O . GLN A 1 98 ? 4.863 -5.481 -0.495 1.00 92.75 98 GLN A O 1
ATOM 794 N N . MET A 1 99 ? 4.167 -4.428 1.364 1.00 89.81 99 MET A N 1
ATOM 795 C CA . MET A 1 99 ? 5.139 -3.343 1.259 1.00 89.81 99 MET A CA 1
ATOM 796 C C . MET A 1 99 ? 6.565 -3.839 1.446 1.00 89.81 99 MET A C 1
ATOM 798 O O . MET A 1 99 ? 7.424 -3.481 0.646 1.00 89.81 99 MET A O 1
ATOM 802 N N . ASP A 1 100 ? 6.806 -4.684 2.445 1.00 89.50 100 ASP A N 1
ATOM 803 C CA . ASP A 1 100 ? 8.115 -5.285 2.684 1.00 89.50 100 ASP A CA 1
ATOM 804 C C . ASP A 1 100 ? 8.556 -6.133 1.483 1.00 89.50 100 ASP A C 1
ATOM 806 O O . ASP A 1 100 ? 9.616 -5.890 0.906 1.00 89.50 100 ASP A O 1
ATOM 810 N N . ALA A 1 101 ? 7.695 -7.040 1.005 1.00 91.31 101 ALA A N 1
ATOM 811 C CA . ALA A 1 101 ? 7.988 -7.858 -0.171 1.00 91.31 101 ALA A CA 1
ATOM 812 C C . ALA A 1 101 ? 8.294 -7.008 -1.416 1.00 91.31 101 ALA A C 1
ATOM 814 O O . ALA A 1 101 ? 9.238 -7.295 -2.155 1.00 91.31 101 ALA A O 1
ATOM 815 N N . LYS A 1 102 ? 7.516 -5.943 -1.650 1.00 88.94 102 LYS A N 1
ATOM 816 C CA . LYS A 1 102 ? 7.704 -5.036 -2.786 1.00 88.94 102 LYS A CA 1
ATOM 817 C C . LYS A 1 102 ? 9.010 -4.256 -2.678 1.00 88.94 102 LYS A C 1
ATOM 819 O O . LYS A 1 102 ? 9.755 -4.212 -3.649 1.00 88.94 102 LYS A O 1
ATOM 824 N N . ILE A 1 103 ? 9.288 -3.654 -1.524 1.00 86.19 103 ILE A N 1
ATOM 825 C CA . ILE A 1 103 ? 10.502 -2.863 -1.298 1.00 86.19 103 ILE A CA 1
ATOM 826 C C . ILE A 1 103 ? 11.736 -3.745 -1.493 1.00 86.19 103 ILE A C 1
ATOM 828 O O . ILE A 1 103 ? 12.620 -3.373 -2.260 1.00 86.19 103 ILE A O 1
ATOM 832 N N . ASN A 1 104 ? 11.762 -4.932 -0.882 1.00 88.44 104 ASN A N 1
ATOM 833 C CA . ASN A 1 104 ? 12.877 -5.868 -1.026 1.00 88.44 104 ASN A CA 1
ATOM 834 C C . ASN A 1 104 ? 13.087 -6.290 -2.491 1.00 88.44 104 ASN A C 1
ATOM 836 O O . ASN A 1 104 ? 14.213 -6.261 -2.980 1.00 88.44 104 ASN A O 1
ATOM 840 N N . ALA A 1 105 ? 12.012 -6.604 -3.223 1.00 87.19 105 ALA A N 1
ATOM 841 C CA . ALA A 1 105 ? 12.107 -6.996 -4.630 1.00 87.19 105 ALA A CA 1
ATOM 842 C C . ALA A 1 105 ? 12.591 -5.861 -5.553 1.00 87.19 105 ALA A C 1
ATOM 844 O O . ALA A 1 105 ? 13.344 -6.108 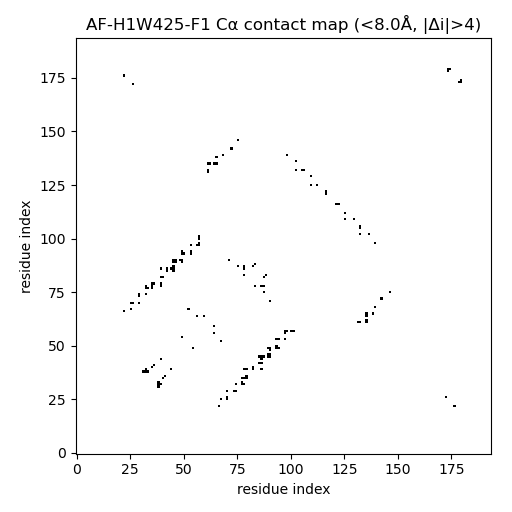-6.495 1.00 87.19 105 ALA A O 1
ATOM 845 N N . GLU A 1 106 ? 12.164 -4.619 -5.313 1.00 83.50 106 GLU A N 1
ATOM 846 C CA . GLU A 1 106 ? 12.633 -3.465 -6.091 1.00 83.50 106 GLU A CA 1
ATOM 847 C C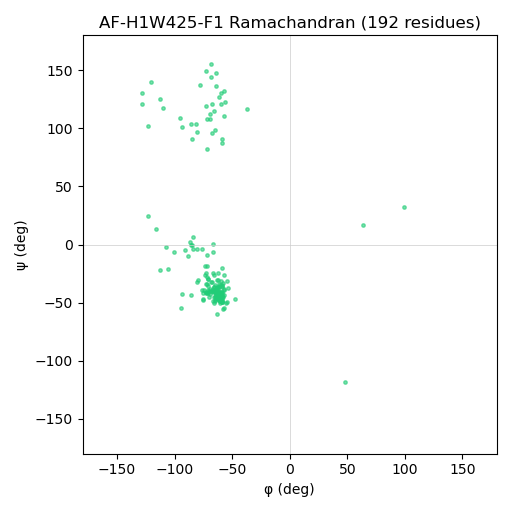 . GLU A 1 106 ? 14.109 -3.153 -5.799 1.00 83.50 106 GLU A C 1
ATOM 849 O O . GLU A 1 106 ? 14.860 -2.869 -6.731 1.00 83.50 106 GLU A O 1
ATOM 854 N N . TRP A 1 107 ? 14.555 -3.282 -4.544 1.00 82.19 107 TRP A N 1
ATOM 855 C CA . TRP A 1 107 ? 15.974 -3.143 -4.199 1.00 82.19 107 TRP A CA 1
ATOM 856 C C . TRP A 1 107 ? 16.842 -4.225 -4.848 1.00 82.19 107 TRP A C 1
ATOM 858 O O . TRP A 1 107 ? 17.874 -3.899 -5.431 1.00 82.19 107 TRP A O 1
ATOM 868 N N . GLU A 1 108 ? 16.408 -5.489 -4.831 1.00 86.12 108 GLU A N 1
ATOM 869 C CA . GLU A 1 108 ? 17.131 -6.580 -5.501 1.00 86.12 108 GLU A CA 1
ATOM 870 C C . GLU A 1 108 ? 17.197 -6.366 -7.025 1.00 86.12 108 GLU A C 1
ATOM 872 O O . GLU A 1 108 ? 18.212 -6.637 -7.671 1.00 86.12 108 GLU A O 1
ATOM 877 N N . ASN A 1 109 ? 16.121 -5.844 -7.627 1.00 81.38 109 ASN A N 1
ATOM 878 C CA . ASN A 1 109 ? 16.109 -5.510 -9.049 1.00 81.38 109 ASN A CA 1
ATOM 879 C C . ASN A 1 109 ? 17.091 -4.381 -9.391 1.00 81.38 109 ASN A C 1
ATOM 881 O O . ASN A 1 109 ? 17.760 -4.486 -10.420 1.00 81.38 109 ASN A O 1
ATOM 885 N N . LEU A 1 110 ? 17.202 -3.345 -8.552 1.00 76.19 110 LEU A N 1
ATOM 886 C CA . LEU A 1 110 ? 18.193 -2.278 -8.730 1.00 76.19 110 LEU A CA 1
ATOM 887 C C . LEU A 1 110 ? 19.622 -2.823 -8.651 1.00 76.19 110 LEU A C 1
ATOM 889 O O . LEU A 1 110 ? 20.421 -2.557 -9.545 1.00 76.19 110 LEU A O 1
ATOM 893 N N . GLU A 1 111 ? 19.928 -3.651 -7.649 1.00 78.44 111 GLU A N 1
ATOM 894 C CA . GLU A 1 111 ? 21.254 -4.271 -7.499 1.00 78.44 111 GLU A CA 1
ATOM 895 C C . GLU A 1 111 ? 21.615 -5.140 -8.718 1.00 78.44 111 GLU A C 1
ATOM 897 O O . GLU A 1 111 ? 22.729 -5.085 -9.248 1.00 78.44 111 GLU A O 1
ATOM 902 N N . ARG A 1 112 ? 20.641 -5.896 -9.241 1.00 76.69 112 ARG A N 1
ATOM 903 C CA . ARG A 1 112 ? 20.821 -6.707 -10.451 1.00 76.69 112 ARG A CA 1
ATOM 904 C C . ARG A 1 112 ? 21.046 -5.851 -11.699 1.00 76.69 112 ARG A C 1
ATOM 906 O O . ARG A 1 112 ? 21.856 -6.224 -12.544 1.00 76.69 112 ARG A O 1
ATOM 913 N N . GLN A 1 113 ? 20.333 -4.734 -11.843 1.00 69.19 113 GLN A N 1
ATOM 914 C CA . GLN A 1 113 ? 20.508 -3.811 -12.970 1.00 69.19 113 GLN A CA 1
ATOM 915 C C . GLN A 1 113 ? 21.878 -3.129 -12.926 1.00 69.19 113 GLN A C 1
ATOM 917 O O . GLN A 1 113 ? 22.555 -3.072 -13.953 1.00 69.19 113 GLN A O 1
ATOM 922 N N . GLN A 1 114 ? 22.333 -2.733 -11.736 1.00 62.59 114 GLN A N 1
ATOM 923 C CA . GLN A 1 114 ? 23.656 -2.152 -11.518 1.00 62.59 114 GLN A CA 1
ATOM 924 C C . GLN A 1 114 ? 24.790 -3.103 -11.947 1.00 62.59 114 GLN A C 1
ATOM 926 O O . GLN A 1 114 ? 25.803 -2.668 -12.493 1.00 62.59 114 GLN A O 1
ATOM 931 N N . ALA A 1 115 ? 24.612 -4.416 -11.769 1.00 61.69 115 ALA A N 1
ATOM 932 C CA . ALA A 1 115 ? 25.585 -5.424 -12.194 1.00 61.69 115 ALA A CA 1
ATOM 933 C C . ALA A 1 115 ? 25.639 -5.657 -13.722 1.00 61.69 115 ALA A C 1
ATOM 935 O O . ALA A 1 115 ? 26.612 -6.230 -14.216 1.00 61.69 115 ALA A O 1
ATOM 936 N N . ILE A 1 116 ? 24.606 -5.254 -14.477 1.00 63.22 116 ILE A N 1
ATOM 937 C CA . ILE A 1 116 ? 24.429 -5.602 -15.901 1.00 63.22 116 ILE A CA 1
ATOM 938 C C . ILE A 1 116 ? 24.726 -4.415 -16.843 1.00 63.22 116 ILE A C 1
ATOM 940 O O . ILE A 1 116 ? 25.035 -4.633 -18.018 1.00 63.22 116 ILE A O 1
ATOM 944 N N . GLN A 1 117 ? 24.677 -3.163 -16.373 1.00 54.97 117 GLN A N 1
ATOM 945 C CA . GLN A 1 117 ? 24.534 -2.000 -17.258 1.00 54.97 117 GLN A CA 1
ATOM 946 C C . GLN A 1 117 ? 25.764 -1.065 -17.316 1.00 54.97 117 GLN A C 1
ATOM 948 O O . GLN A 1 117 ? 26.216 -0.536 -16.309 1.00 54.97 117 GLN A O 1
ATOM 953 N N . ALA A 1 118 ? 26.272 -0.807 -18.533 1.00 56.31 118 ALA A N 1
ATOM 954 C CA . ALA A 1 118 ? 27.417 0.081 -18.819 1.00 56.31 118 ALA A CA 1
ATOM 955 C C . ALA A 1 118 ? 27.089 1.234 -19.805 1.00 56.31 118 ALA A C 1
ATOM 957 O O . ALA A 1 118 ? 27.976 1.729 -20.501 1.00 56.31 118 ALA A O 1
ATOM 958 N N . ALA A 1 119 ? 25.818 1.648 -19.919 1.00 59.81 119 ALA A N 1
ATOM 959 C CA . ALA A 1 119 ? 25.368 2.671 -20.877 1.00 59.81 119 ALA A CA 1
ATOM 960 C C . ALA A 1 119 ? 24.713 3.886 -20.187 1.00 59.81 119 ALA A C 1
ATOM 962 O O . ALA A 1 119 ? 23.931 3.728 -19.254 1.00 59.81 119 ALA A O 1
ATOM 963 N N . ALA A 1 120 ? 24.997 5.097 -20.681 1.00 58.09 120 ALA A N 1
ATOM 964 C CA . ALA A 1 120 ? 24.643 6.370 -20.036 1.00 58.09 120 ALA A CA 1
ATOM 965 C C . ALA A 1 120 ? 23.127 6.652 -19.915 1.00 58.09 120 ALA A C 1
ATOM 967 O O . ALA A 1 120 ? 22.688 7.199 -18.904 1.00 58.09 120 ALA A O 1
ATOM 968 N N . ASP A 1 121 ? 22.311 6.244 -20.893 1.00 58.50 121 ASP A N 1
ATOM 969 C CA . ASP A 1 121 ? 20.849 6.426 -20.823 1.00 58.50 121 ASP A CA 1
ATOM 970 C C . ASP A 1 121 ? 20.206 5.503 -19.778 1.00 58.50 121 ASP A C 1
ATOM 972 O O . ASP A 1 121 ? 19.217 5.866 -19.143 1.00 58.50 121 ASP A O 1
ATOM 976 N N . ALA A 1 122 ? 20.805 4.333 -19.539 1.00 60.62 122 ALA A N 1
ATOM 977 C CA . ALA A 1 122 ? 20.342 3.430 -18.495 1.00 60.62 122 ALA A CA 1
ATOM 978 C C . ALA A 1 122 ? 20.666 3.958 -17.091 1.00 60.62 122 ALA A C 1
ATOM 980 O O . ALA A 1 122 ? 19.838 3.819 -16.200 1.00 60.62 122 ALA A O 1
ATOM 981 N N . LEU A 1 123 ? 21.800 4.649 -16.924 1.00 61.34 123 LEU A N 1
ATOM 982 C CA . LEU A 1 123 ? 22.181 5.295 -15.663 1.00 61.34 123 LEU A CA 1
ATOM 983 C C . LEU A 1 123 ? 21.165 6.374 -15.233 1.00 61.34 123 LEU A C 1
ATOM 985 O O . LEU A 1 123 ? 20.868 6.526 -14.052 1.00 61.34 123 LEU A O 1
ATOM 989 N N . THR A 1 124 ? 20.592 7.115 -16.190 1.00 67.69 124 THR A N 1
ATOM 990 C CA . THR A 1 124 ? 19.609 8.175 -15.890 1.00 67.69 124 THR A CA 1
ATOM 991 C C . THR A 1 124 ? 18.270 7.599 -15.414 1.00 67.69 124 THR A C 1
ATOM 993 O O . THR A 1 124 ? 17.681 8.106 -14.456 1.00 67.69 124 THR A O 1
ATOM 996 N N . GLU A 1 125 ? 17.790 6.523 -16.044 1.00 65.12 125 GLU A N 1
ATOM 997 C CA . GLU A 1 125 ? 16.570 5.832 -15.602 1.00 65.12 125 GLU A CA 1
ATOM 998 C C . GLU A 1 125 ? 16.794 5.040 -14.301 1.00 65.12 125 GLU A C 1
ATOM 1000 O O . GLU A 1 125 ? 15.907 5.023 -13.446 1.00 65.12 125 GLU A O 1
ATOM 1005 N N . GLU A 1 126 ? 17.991 4.482 -14.093 1.00 61.88 126 GLU A N 1
ATOM 1006 C CA . GLU A 1 126 ? 18.412 3.847 -12.837 1.00 61.88 126 GLU A CA 1
ATOM 1007 C C . GLU A 1 126 ? 18.314 4.839 -11.670 1.00 61.88 126 GLU A C 1
ATOM 1009 O O . GLU A 1 126 ? 17.547 4.609 -10.736 1.00 61.88 126 GLU A O 1
ATOM 1014 N N . MET A 1 127 ? 18.960 6.006 -11.770 1.00 72.69 127 MET A N 1
ATOM 1015 C CA . MET A 1 127 ? 18.918 7.039 -10.724 1.00 72.69 127 MET A CA 1
ATOM 1016 C C . MET A 1 127 ? 17.495 7.525 -10.419 1.00 72.69 127 MET A C 1
ATOM 1018 O O . MET A 1 127 ? 17.148 7.823 -9.272 1.00 72.69 127 MET A O 1
ATOM 1022 N N . LYS A 1 128 ? 16.642 7.610 -11.444 1.00 70.75 128 LYS A N 1
ATOM 1023 C CA . LYS A 1 128 ? 15.241 8.005 -11.280 1.00 70.75 128 LYS A CA 1
ATOM 1024 C C . LYS A 1 128 ? 14.437 6.927 -10.559 1.00 70.75 128 LYS A C 1
ATOM 1026 O O . LYS A 1 128 ? 13.672 7.247 -9.650 1.00 70.75 128 LYS A O 1
ATOM 1031 N N . SER A 1 129 ? 14.607 5.665 -10.947 1.00 69.75 129 SER A N 1
ATOM 1032 C CA . SER A 1 129 ? 13.941 4.535 -10.298 1.00 69.75 129 SER A CA 1
ATOM 1033 C C . SER A 1 129 ? 14.386 4.373 -8.841 1.00 69.75 129 SER A C 1
ATOM 1035 O O . SER A 1 129 ? 13.535 4.224 -7.965 1.00 69.75 129 SER A O 1
ATOM 1037 N N . GLU A 1 130 ? 15.679 4.551 -8.559 1.00 74.38 130 GLU A N 1
ATOM 1038 C CA . GLU A 1 130 ? 16.237 4.557 -7.208 1.00 74.38 130 GLU A CA 1
ATOM 1039 C C . GLU A 1 130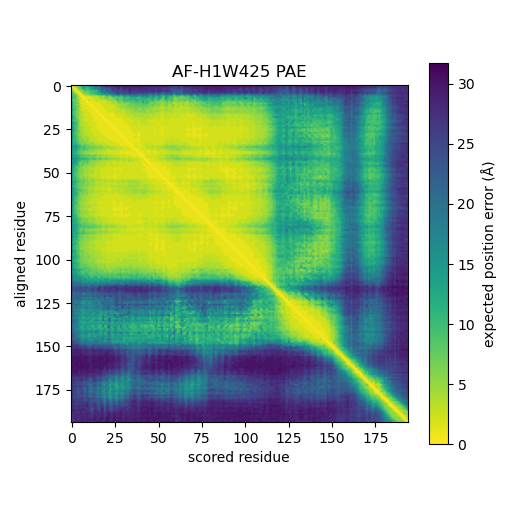 ? 15.658 5.703 -6.365 1.00 74.38 130 GLU A C 1
ATOM 1041 O O . GLU A 1 130 ? 15.219 5.492 -5.234 1.00 74.38 130 GLU A O 1
ATOM 1046 N N . SER A 1 131 ? 15.595 6.920 -6.914 1.00 79.38 131 SER A N 1
ATOM 1047 C CA . SER A 1 131 ? 15.017 8.078 -6.221 1.00 79.38 131 SER A CA 1
ATOM 1048 C C . SER A 1 131 ? 13.543 7.856 -5.863 1.00 79.38 131 SER A C 1
ATOM 1050 O O . SER A 1 131 ? 13.133 8.118 -4.728 1.00 79.38 131 SER A O 1
ATOM 1052 N N . ILE A 1 132 ? 12.757 7.306 -6.792 1.00 73.06 132 ILE A N 1
ATOM 1053 C CA . ILE A 1 132 ? 11.354 6.954 -6.553 1.00 73.06 132 ILE A CA 1
ATOM 1054 C C . ILE A 1 132 ? 11.247 5.852 -5.492 1.00 73.06 132 ILE A C 1
ATOM 1056 O O . ILE A 1 132 ? 10.418 5.958 -4.587 1.00 73.06 132 ILE A O 1
ATOM 1060 N N . LEU A 1 133 ? 12.083 4.813 -5.558 1.00 71.00 133 LEU A N 1
ATOM 1061 C CA . LEU A 1 133 ? 12.059 3.725 -4.581 1.00 71.00 133 LEU A CA 1
ATOM 1062 C C . LEU A 1 133 ? 12.416 4.215 -3.174 1.00 71.00 133 LEU A C 1
ATOM 1064 O O . LEU A 1 133 ? 11.745 3.849 -2.206 1.00 71.00 133 LEU A O 1
ATOM 1068 N N . ARG A 1 134 ? 13.416 5.093 -3.050 1.00 81.44 134 ARG A N 1
ATOM 1069 C CA . ARG A 1 134 ? 13.761 5.753 -1.783 1.00 81.44 134 ARG A CA 1
ATOM 1070 C C . ARG A 1 134 ? 12.581 6.554 -1.236 1.00 81.44 134 ARG A C 1
ATOM 1072 O O . ARG A 1 134 ? 12.304 6.471 -0.042 1.00 81.44 134 ARG A O 1
ATOM 1079 N N . GLN A 1 135 ? 11.852 7.275 -2.092 1.00 71.50 135 GLN A N 1
ATOM 1080 C CA . GLN A 1 135 ? 10.657 8.013 -1.681 1.00 71.50 135 GLN A CA 1
ATOM 1081 C C . GLN A 1 135 ? 9.549 7.076 -1.186 1.00 71.50 135 GLN A C 1
ATOM 1083 O O . GLN A 1 135 ? 8.991 7.316 -0.118 1.00 71.50 135 GLN A O 1
ATOM 1088 N N . VAL A 1 136 ? 9.262 5.986 -1.906 1.00 71.25 136 VAL A N 1
ATOM 1089 C CA . VAL A 1 136 ? 8.265 4.994 -1.467 1.00 71.25 136 VAL A CA 1
ATOM 1090 C C . VAL A 1 136 ? 8.669 4.354 -0.144 1.00 71.25 136 VAL A C 1
ATOM 1092 O O . VAL A 1 136 ? 7.836 4.235 0.751 1.00 71.25 136 VAL A O 1
ATOM 1095 N N . THR A 1 137 ? 9.942 3.986 -0.001 1.00 77.62 137 THR A N 1
ATOM 1096 C CA . THR A 1 137 ? 10.481 3.399 1.232 1.00 77.62 137 THR A CA 1
ATOM 1097 C C . THR A 1 137 ? 10.315 4.368 2.400 1.00 77.62 137 THR A C 1
ATOM 1099 O O . THR A 1 137 ? 9.800 3.986 3.447 1.00 77.62 137 THR A O 1
ATOM 1102 N N . TYR A 1 138 ? 10.676 5.640 2.209 1.00 78.12 138 TYR A N 1
ATOM 1103 C CA . TYR A 1 138 ? 10.490 6.677 3.220 1.00 78.12 138 TYR A CA 1
ATOM 1104 C C . TYR A 1 138 ? 9.016 6.832 3.609 1.00 78.12 138 TYR A C 1
ATOM 1106 O O . TYR A 1 138 ? 8.694 6.783 4.792 1.00 78.12 138 TYR A O 1
ATOM 1114 N N . THR A 1 139 ? 8.108 6.952 2.636 1.00 73.25 139 THR A N 1
ATOM 1115 C CA . THR A 1 139 ? 6.667 7.054 2.904 1.00 73.25 139 THR A CA 1
ATOM 1116 C C . THR A 1 139 ? 6.152 5.845 3.679 1.00 73.25 139 THR A C 1
ATOM 1118 O O . THR A 1 139 ? 5.441 6.024 4.662 1.00 73.25 139 THR A O 1
ATOM 1121 N N . ALA A 1 140 ? 6.539 4.629 3.291 1.00 74.12 140 ALA A N 1
ATOM 1122 C CA . ALA A 1 140 ? 6.134 3.406 3.976 1.00 74.12 140 ALA A CA 1
ATOM 1123 C C . ALA A 1 140 ? 6.611 3.382 5.437 1.00 74.12 140 ALA A C 1
ATOM 1125 O O . ALA A 1 140 ? 5.815 3.142 6.341 1.00 74.12 140 ALA A O 1
ATOM 1126 N N . VAL A 1 141 ? 7.890 3.690 5.673 1.00 76.94 141 VAL A N 1
ATOM 1127 C CA . VAL A 1 141 ? 8.494 3.698 7.013 1.00 76.94 141 VAL A CA 1
ATOM 1128 C C . VAL A 1 141 ? 7.887 4.787 7.895 1.00 76.94 141 VAL A C 1
ATOM 1130 O O . VAL A 1 141 ? 7.534 4.509 9.038 1.00 76.94 141 VAL A O 1
ATOM 1133 N N . ILE A 1 142 ? 7.723 6.008 7.378 1.00 79.00 142 ILE A N 1
ATOM 1134 C CA . ILE A 1 142 ? 7.100 7.102 8.133 1.00 79.00 142 ILE A CA 1
ATOM 1135 C C . ILE A 1 142 ? 5.648 6.777 8.450 1.00 79.00 142 ILE A C 1
ATOM 1137 O O . ILE A 1 142 ? 5.224 7.014 9.570 1.00 79.00 142 ILE A O 1
ATOM 1141 N N . MET A 1 143 ? 4.897 6.187 7.519 1.00 76.19 143 MET A N 1
ATOM 1142 C CA . MET A 1 143 ? 3.529 5.758 7.797 1.00 76.19 143 MET A CA 1
ATOM 1143 C C . MET A 1 143 ? 3.453 4.697 8.897 1.00 76.19 143 MET A C 1
ATOM 1145 O O . MET A 1 143 ? 2.605 4.799 9.776 1.00 76.19 143 MET A O 1
ATOM 1149 N N . VAL A 1 144 ? 4.342 3.700 8.877 1.00 76.31 144 VAL A N 1
ATOM 1150 C CA . VAL A 1 144 ? 4.428 2.689 9.943 1.00 76.31 144 VAL A CA 1
ATOM 1151 C C . VAL A 1 144 ? 4.759 3.350 11.282 1.00 76.31 144 VAL A C 1
ATOM 1153 O O . VAL A 1 144 ? 4.097 3.074 12.279 1.00 76.31 144 VAL A O 1
ATOM 1156 N N . ALA A 1 145 ? 5.748 4.247 11.307 1.00 73.31 145 ALA A N 1
ATOM 1157 C CA . ALA A 1 145 ? 6.128 4.984 12.511 1.00 73.31 145 ALA A CA 1
ATOM 1158 C C . ALA A 1 145 ? 4.965 5.841 13.040 1.00 73.31 145 ALA A C 1
ATOM 1160 O O . ALA A 1 145 ? 4.670 5.811 14.229 1.00 73.31 145 ALA A O 1
ATOM 1161 N N . ASP A 1 146 ? 4.251 6.519 12.142 1.00 76.38 146 ASP A N 1
ATOM 1162 C CA . ASP A 1 146 ? 3.064 7.323 12.425 1.00 76.38 146 ASP A CA 1
ATOM 1163 C C . ASP A 1 146 ? 1.902 6.502 12.995 1.00 76.38 146 ASP A C 1
ATOM 1165 O O . ASP A 1 146 ? 1.084 7.061 13.722 1.00 76.38 146 ASP A O 1
ATOM 1169 N N . PHE A 1 147 ? 1.773 5.225 12.626 1.00 71.81 147 PHE A N 1
ATOM 1170 C CA . PHE A 1 147 ? 0.740 4.331 13.157 1.00 71.81 147 PHE A CA 1
ATOM 1171 C C . PHE A 1 147 ? 1.109 3.757 14.523 1.00 71.81 147 PHE A C 1
ATOM 1173 O O . PHE A 1 147 ? 0.227 3.485 15.334 1.00 71.81 147 PHE A O 1
ATOM 1180 N N . LEU A 1 148 ? 2.404 3.550 14.766 1.00 69.19 148 LEU A N 1
ATOM 1181 C CA . LEU A 1 148 ? 2.918 2.965 16.000 1.00 69.19 148 LEU A CA 1
ATOM 1182 C C . LEU A 1 148 ? 3.253 4.009 17.069 1.00 69.19 148 LEU A C 1
ATOM 1184 O O . LEU A 1 148 ? 3.607 3.617 18.177 1.00 69.19 148 LEU A O 1
ATOM 1188 N N . ASP A 1 149 ? 3.154 5.306 16.763 1.00 74.38 149 ASP A N 1
ATOM 1189 C CA . ASP A 1 149 ? 3.422 6.386 17.711 1.00 74.38 149 ASP A CA 1
ATOM 1190 C C . ASP A 1 149 ? 2.338 6.445 18.811 1.00 74.38 149 ASP A C 1
ATOM 1192 O O . ASP A 1 149 ? 1.215 6.896 18.557 1.00 74.38 149 ASP A O 1
ATOM 1196 N N . PRO A 1 150 ? 2.660 6.052 20.061 1.00 57.28 150 PRO A N 1
ATOM 1197 C CA . PRO A 1 150 ? 1.703 6.050 21.163 1.00 57.28 150 PRO A CA 1
ATOM 1198 C C . PRO A 1 150 ? 1.350 7.466 21.646 1.00 57.28 150 PRO A C 1
ATOM 1200 O O . PRO A 1 150 ? 0.452 7.626 22.473 1.00 57.28 150 PRO A O 1
ATOM 1203 N N . THR A 1 151 ? 2.054 8.500 21.169 1.00 58.97 151 THR A N 1
ATOM 1204 C CA . THR A 1 151 ? 1.811 9.901 21.539 1.00 58.97 151 THR A CA 1
ATOM 1205 C C . THR A 1 151 ? 0.776 10.594 20.652 1.00 58.97 151 THR A C 1
ATOM 1207 O O . THR A 1 151 ? 0.282 11.666 21.024 1.00 58.97 151 THR A O 1
ATOM 1210 N N . LYS A 1 152 ? 0.359 9.968 19.538 1.00 57.41 152 LYS A N 1
ATOM 1211 C CA . LYS A 1 152 ? -0.780 10.436 18.739 1.00 57.41 152 LYS A CA 1
ATOM 1212 C C . LYS A 1 152 ? -2.077 10.282 19.531 1.00 57.41 152 LYS A C 1
ATOM 1214 O O . LYS A 1 152 ? -2.721 9.235 19.553 1.00 57.41 152 LYS A O 1
ATOM 1219 N N . LYS A 1 153 ? -2.485 11.370 20.183 1.00 46.91 153 LYS A N 1
ATOM 1220 C CA . LYS A 1 153 ? -3.803 11.491 20.807 1.00 46.91 153 LYS A CA 1
ATOM 1221 C C . LYS A 1 153 ? -4.877 11.323 19.732 1.00 46.91 153 LYS A C 1
ATOM 1223 O O . LYS A 1 153 ? -4.926 12.097 18.780 1.00 46.91 153 LYS A O 1
ATOM 1228 N N . THR A 1 154 ? -5.742 10.325 19.901 1.00 48.41 154 THR A N 1
ATOM 1229 C CA . THR A 1 154 ? -7.023 10.278 19.181 1.00 48.41 154 THR A CA 1
ATOM 1230 C C . THR A 1 154 ? -7.802 11.526 19.606 1.00 48.41 154 THR A C 1
ATOM 1232 O O . THR A 1 154 ? -7.879 11.752 20.816 1.00 48.41 154 THR A O 1
ATOM 1235 N N . PRO A 1 155 ? -8.303 12.374 18.686 1.00 45.28 155 PRO A N 1
ATOM 1236 C CA . PRO A 1 155 ? -9.105 13.524 19.074 1.00 45.28 155 PRO A CA 1
ATOM 1237 C C . PRO A 1 155 ? -10.299 13.008 19.873 1.00 45.28 155 PRO A C 1
ATOM 1239 O O . PRO A 1 155 ? -11.152 12.277 19.379 1.00 45.28 155 PRO A O 1
ATOM 1242 N N . GLU A 1 156 ? -10.274 13.322 21.158 1.00 41.78 156 GLU A N 1
ATOM 1243 C CA . GLU A 1 156 ? -11.288 12.970 22.129 1.00 41.78 156 GLU A CA 1
ATOM 1244 C C . GLU A 1 156 ? -12.653 13.489 21.660 1.00 41.78 156 GLU A C 1
ATOM 1246 O O . GLU A 1 156 ? -12.831 14.679 21.385 1.00 41.78 156 GLU A O 1
ATOM 1251 N N . SER A 1 157 ? -13.604 12.560 21.528 1.00 45.62 157 SER A N 1
ATOM 1252 C CA . SER A 1 157 ? -14.991 12.796 21.139 1.00 45.62 157 SER A CA 1
ATOM 1253 C C . SER A 1 157 ? -15.662 13.749 22.132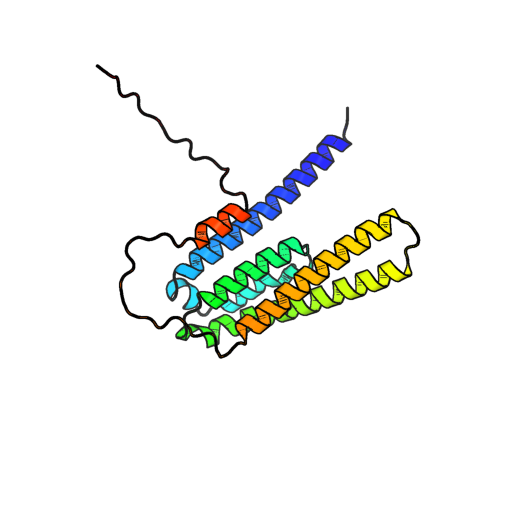 1.00 45.62 157 SER A C 1
ATOM 1255 O O . SER A 1 157 ? -16.291 13.334 23.107 1.00 45.62 157 SER A O 1
ATOM 1257 N N . SER A 1 158 ? -15.533 15.049 21.896 1.00 33.25 158 SER A N 1
ATOM 1258 C CA . SER A 1 158 ? -16.370 16.062 22.525 1.00 33.25 158 SER A CA 1
ATOM 1259 C C . SER A 1 158 ? -17.629 16.194 21.673 1.00 33.25 158 SER A C 1
ATOM 1261 O O . SER A 1 158 ? -17.608 16.724 20.566 1.00 33.25 158 SER A O 1
ATOM 1263 N N . GLY A 1 159 ? -18.721 15.611 22.173 1.00 38.19 159 GLY A N 1
ATOM 1264 C CA . GLY A 1 159 ? -20.008 15.500 21.491 1.00 38.19 159 GLY A CA 1
ATOM 1265 C C . GLY A 1 159 ? -20.633 16.839 21.097 1.00 38.19 159 GLY A C 1
ATOM 1266 O O . GLY A 1 159 ? -21.443 17.395 21.836 1.00 38.19 159 GLY A O 1
ATOM 1267 N N . LEU A 1 160 ? -20.331 17.304 19.888 1.00 33.84 160 LEU A N 1
ATOM 1268 C CA . LEU A 1 160 ? -21.060 18.368 19.203 1.00 33.84 160 LEU A CA 1
ATOM 1269 C C . LEU A 1 160 ? -21.434 17.889 17.793 1.00 33.84 160 LEU A C 1
ATOM 1271 O O . LEU A 1 160 ? -20.572 17.384 17.073 1.00 33.84 160 LEU A O 1
ATOM 1275 N N . PRO A 1 161 ? -22.703 18.033 17.367 1.00 37.56 161 PRO A N 1
ATOM 1276 C CA . PRO A 1 161 ? -23.109 17.642 16.029 1.00 37.56 161 PRO A CA 1
ATOM 1277 C C . PRO A 1 161 ? -22.521 18.645 15.032 1.00 37.56 161 PRO A C 1
ATOM 1279 O O . PRO A 1 161 ? -22.971 19.789 14.951 1.00 37.56 161 PRO A O 1
ATOM 1282 N N . CYS A 1 162 ? -21.513 18.232 14.261 1.00 34.97 162 CYS A N 1
ATOM 1283 C CA . CYS A 1 162 ? -20.997 19.030 13.152 1.00 34.97 162 CYS A CA 1
ATOM 1284 C C . CYS A 1 162 ? -22.005 19.040 11.997 1.00 34.97 162 CYS A C 1
ATOM 1286 O O . CYS A 1 162 ? -21.888 18.313 11.013 1.00 34.97 162 CYS A O 1
ATOM 1288 N N . ILE A 1 163 ? -22.995 19.922 12.108 1.00 40.72 163 ILE A N 1
ATOM 1289 C CA . ILE A 1 163 ? -23.697 20.470 10.954 1.00 40.72 163 ILE A CA 1
ATOM 1290 C C . ILE A 1 163 ? -22.705 21.389 10.226 1.00 40.72 163 ILE A C 1
ATOM 1292 O O . ILE A 1 163 ? -22.343 22.446 10.733 1.00 40.72 163 ILE A O 1
ATOM 1296 N N . GLY A 1 164 ? -22.293 21.000 9.017 1.00 40.25 164 GLY A N 1
ATOM 1297 C CA . GLY A 1 164 ? -22.081 21.986 7.954 1.00 40.25 164 GLY A CA 1
ATOM 1298 C C . GLY A 1 164 ? -20.670 22.493 7.635 1.00 40.25 164 GLY A C 1
ATOM 1299 O O . GLY A 1 164 ? -20.577 23.615 7.148 1.00 40.25 164 GLY A O 1
ATOM 1300 N N . TYR A 1 165 ? -19.598 21.705 7.776 1.00 30.20 165 TYR A N 1
ATOM 1301 C CA . TYR A 1 165 ? -18.325 22.040 7.109 1.00 30.20 165 TYR A CA 1
ATOM 1302 C C . TYR A 1 165 ? -17.778 20.857 6.296 1.00 30.20 165 TYR A C 1
ATOM 1304 O O . TYR A 1 165 ? -17.528 19.794 6.868 1.00 30.20 165 TYR A O 1
ATOM 1312 N N . PRO A 1 166 ? -17.571 20.994 4.969 1.00 35.88 166 PRO A N 1
ATOM 1313 C CA . PRO A 1 166 ? -16.806 20.004 4.226 1.00 35.88 166 PRO A CA 1
ATOM 1314 C C . PRO A 1 166 ? -15.350 20.079 4.697 1.00 35.88 166 PRO A C 1
ATOM 1316 O O . PRO A 1 166 ? -14.719 21.132 4.621 1.00 35.88 166 PRO A O 1
ATOM 1319 N N . ALA A 1 167 ? -14.826 18.966 5.212 1.00 40.47 167 ALA A N 1
ATOM 1320 C CA . ALA A 1 167 ? -13.433 18.870 5.622 1.00 40.47 167 ALA A CA 1
ATOM 1321 C C . ALA A 1 167 ? -12.507 19.214 4.432 1.00 40.47 167 ALA A C 1
ATOM 1323 O O . ALA A 1 167 ? -12.702 18.661 3.342 1.00 40.47 167 ALA A O 1
ATOM 1324 N N . PRO A 1 168 ? -11.493 20.085 4.612 1.00 37.59 168 PRO A N 1
ATOM 1325 C CA . PRO A 1 168 ? -10.596 20.523 3.535 1.00 37.59 168 PRO A CA 1
ATOM 1326 C C . PRO A 1 168 ? -9.837 19.366 2.854 1.00 37.59 168 PRO A C 1
ATOM 1328 O O . PRO A 1 168 ? -9.466 19.479 1.690 1.00 37.59 168 PRO A O 1
ATOM 1331 N N . HIS A 1 169 ? -9.715 18.209 3.512 1.00 41.62 169 HIS A N 1
ATOM 1332 C CA . HIS A 1 169 ? -9.039 17.023 2.977 1.00 41.62 169 HIS A CA 1
ATOM 1333 C C . HIS A 1 169 ? -9.789 16.289 1.850 1.00 41.62 169 HIS A C 1
ATOM 1335 O O . HIS A 1 169 ? -9.159 15.569 1.076 1.00 41.62 169 HIS A O 1
ATOM 1341 N N . CYS A 1 170 ? -11.102 16.502 1.683 1.00 40.31 170 CYS A N 1
ATOM 1342 C CA . CYS A 1 170 ? -11.830 15.947 0.532 1.00 40.31 170 CYS A CA 1
ATOM 1343 C C . CYS A 1 170 ? -11.396 16.598 -0.794 1.00 40.31 170 CYS A C 1
ATOM 1345 O O . CYS A 1 170 ? -11.390 15.929 -1.828 1.00 40.31 170 CYS A O 1
ATOM 1347 N N . TYR A 1 171 ? -11.018 17.882 -0.775 1.00 41.41 171 TYR A N 1
ATOM 1348 C CA . TYR A 1 171 ? -10.571 18.594 -1.976 1.00 41.41 171 TYR A CA 1
ATOM 1349 C C . TYR A 1 171 ? -9.123 18.276 -2.339 1.00 41.41 171 TYR A C 1
ATOM 1351 O O . TYR A 1 171 ? -8.812 18.238 -3.525 1.00 41.41 171 TYR A O 1
ATOM 1359 N N . ASP A 1 172 ? -8.263 17.978 -1.363 1.00 44.12 172 ASP A N 1
ATOM 1360 C CA . ASP A 1 172 ? -6.879 17.587 -1.646 1.00 44.12 172 ASP A CA 1
ATOM 1361 C C . ASP A 1 172 ? -6.812 16.238 -2.364 1.00 44.12 172 ASP A C 1
ATOM 1363 O O . ASP A 1 172 ? -6.069 16.095 -3.330 1.00 44.12 172 ASP A O 1
ATOM 1367 N N . TYR A 1 173 ? -7.644 15.262 -1.988 1.00 43.22 173 TYR A N 1
ATOM 1368 C CA . TYR A 1 173 ? -7.651 13.973 -2.683 1.00 43.22 173 TYR A CA 1
ATOM 1369 C C . TYR A 1 173 ? -8.277 14.053 -4.083 1.00 43.22 173 TYR A C 1
ATOM 1371 O O . TYR A 1 173 ? -7.723 13.500 -5.031 1.00 43.22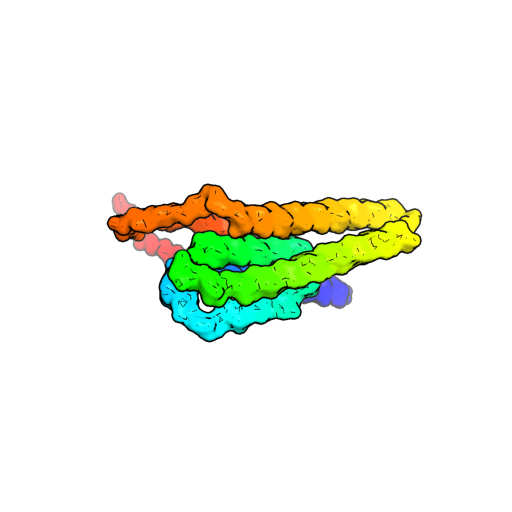 173 TYR A O 1
ATOM 1379 N N . LEU A 1 174 ? -9.381 14.793 -4.263 1.00 44.72 174 LEU A N 1
ATOM 1380 C CA . LEU A 1 174 ? -9.955 15.033 -5.598 1.00 44.72 174 LEU A CA 1
ATOM 1381 C C . LEU A 1 174 ? -9.064 15.923 -6.487 1.00 44.72 174 LEU A C 1
ATOM 1383 O O . LEU A 1 174 ? -9.040 15.736 -7.706 1.00 44.72 174 LEU A O 1
ATOM 1387 N N . GLY A 1 175 ? -8.335 16.870 -5.891 1.00 42.47 175 GLY A N 1
ATOM 1388 C CA . GLY A 1 175 ? -7.393 17.763 -6.567 1.00 42.47 175 GLY A CA 1
ATOM 1389 C C . GLY A 1 175 ? -6.115 17.050 -7.008 1.00 42.47 175 GLY A C 1
ATOM 1390 O O . GLY A 1 175 ? -5.677 17.234 -8.142 1.00 42.47 175 GLY A O 1
ATOM 1391 N N . VAL A 1 176 ? -5.564 16.168 -6.168 1.00 44.59 176 VAL A N 1
ATOM 1392 C CA . VAL A 1 176 ? -4.392 15.328 -6.487 1.00 44.59 176 VAL A CA 1
ATOM 1393 C C . VAL A 1 176 ? -4.735 14.219 -7.496 1.00 44.59 176 VAL A C 1
ATOM 1395 O O . VAL A 1 176 ? -3.881 13.829 -8.290 1.00 44.59 176 VAL A O 1
ATOM 1398 N N . LEU A 1 177 ? -5.988 13.750 -7.534 1.00 44.09 177 LEU A N 1
ATOM 1399 C CA . LEU A 1 177 ? -6.477 12.746 -8.493 1.00 44.09 177 LEU A CA 1
ATOM 1400 C C . LEU A 1 177 ? -6.974 13.329 -9.834 1.00 44.09 177 LEU A C 1
ATOM 1402 O O . LEU A 1 177 ? -7.449 12.578 -10.684 1.00 44.09 177 LEU A O 1
ATOM 1406 N N . GLY A 1 178 ? -6.887 14.648 -10.057 1.00 39.34 178 GLY A N 1
ATOM 1407 C CA . GLY A 1 178 ? -7.257 15.275 -11.338 1.00 39.34 178 GLY A CA 1
ATOM 1408 C C . GLY A 1 178 ? -8.741 15.141 -11.724 1.00 39.34 178 GLY A C 1
ATOM 1409 O O . GLY A 1 178 ? -9.106 15.349 -12.880 1.00 39.34 178 GLY A O 1
ATOM 1410 N N . LEU A 1 179 ? -9.611 14.806 -10.768 1.00 45.91 179 LEU A N 1
ATOM 1411 C CA . LEU A 1 179 ? -11.038 14.540 -10.986 1.00 45.91 179 LEU A CA 1
ATOM 1412 C C . LEU A 1 179 ? -11.900 15.810 -11.086 1.00 45.91 179 LEU A C 1
ATOM 1414 O O . LEU A 1 179 ? -13.081 15.725 -11.413 1.00 45.91 179 LEU A O 1
ATOM 1418 N N . ALA A 1 180 ? -11.316 16.994 -10.885 1.00 42.25 180 ALA A N 1
ATOM 1419 C CA . ALA A 1 180 ? -12.005 18.284 -10.989 1.00 42.25 180 ALA A CA 1
ATOM 1420 C C . ALA A 1 180 ? -12.479 18.651 -12.421 1.00 42.25 180 ALA A C 1
ATOM 1422 O O . ALA A 1 180 ? -13.052 19.720 -12.618 1.00 42.25 180 ALA A O 1
ATOM 1423 N N . GLY A 1 181 ? -12.244 17.794 -13.426 1.00 37.72 181 GLY A N 1
ATOM 1424 C CA . GLY A 1 181 ? -12.505 18.076 -14.844 1.00 37.72 181 GLY A CA 1
ATOM 1425 C C . GLY A 1 181 ? -13.696 17.361 -15.500 1.00 37.72 181 GLY A C 1
ATOM 1426 O O . GLY A 1 181 ? -13.951 17.612 -16.677 1.00 37.72 181 GLY A O 1
ATOM 1427 N N . VAL A 1 182 ? -14.438 16.484 -14.811 1.00 40.47 182 VAL A N 1
ATOM 1428 C CA . VAL A 1 182 ? -15.634 15.841 -15.400 1.00 40.47 182 VAL A CA 1
ATOM 1429 C C . VAL A 1 182 ? -16.869 16.667 -15.033 1.00 40.47 182 VAL A C 1
ATOM 1431 O O . VAL A 1 182 ? -17.334 16.658 -13.898 1.00 40.47 182 VAL A O 1
ATOM 1434 N N . GLY A 1 183 ? -17.328 17.462 -16.000 1.00 35.22 183 GLY A N 1
ATOM 1435 C CA . GLY A 1 183 ? -18.180 18.625 -15.779 1.00 35.22 183 GLY A CA 1
ATOM 1436 C C . GLY A 1 183 ? -19.602 18.356 -15.284 1.00 35.22 183 GLY A C 1
ATOM 1437 O O . GLY A 1 183 ? -20.301 17.460 -15.752 1.00 35.22 183 GLY A O 1
ATOM 1438 N N . MET A 1 184 ? -20.072 19.257 -14.420 1.00 32.69 184 MET A N 1
ATOM 1439 C CA . MET A 1 184 ? -21.491 19.579 -14.323 1.00 32.69 184 MET A CA 1
ATOM 1440 C C . MET A 1 184 ? -21.843 20.564 -15.440 1.00 32.69 184 MET A C 1
ATOM 1442 O O . MET A 1 184 ? -21.660 21.773 -15.312 1.00 32.69 184 MET A O 1
ATOM 1446 N N . GLY A 1 185 ? -22.364 20.039 -16.549 1.00 42.38 185 GLY A N 1
ATOM 1447 C CA . GLY A 1 185 ? -23.218 20.818 -17.438 1.00 42.38 185 GLY A CA 1
ATOM 1448 C C . GLY A 1 185 ? -24.493 21.180 -16.680 1.00 42.38 185 GLY A C 1
ATOM 1449 O O . GLY A 1 185 ? -25.379 20.345 -16.528 1.00 42.38 185 GLY A O 1
ATOM 1450 N N . GLY A 1 186 ? -24.551 22.401 -16.150 1.00 30.25 186 GLY A N 1
ATOM 1451 C CA . GLY A 1 186 ? -25.697 22.937 -15.422 1.00 30.25 186 GLY A CA 1
ATOM 1452 C C . GLY A 1 186 ? -26.398 24.025 -16.228 1.00 30.25 186 GLY A C 1
ATOM 1453 O O . GLY A 1 186 ? -25.804 25.058 -16.522 1.00 30.25 186 GLY A O 1
ATOM 1454 N N . CYS A 1 187 ? -27.660 23.770 -16.578 1.00 40.50 187 CYS A N 1
ATOM 1455 C CA . CYS A 1 187 ? -28.630 24.703 -17.147 1.00 40.50 187 CYS A CA 1
ATOM 1456 C C . CYS A 1 187 ? -28.536 26.125 -16.561 1.00 40.50 187 CYS A C 1
ATOM 1458 O O . CYS A 1 187 ? -28.852 26.339 -15.393 1.00 40.50 187 CYS A O 1
ATOM 1460 N N . GLY A 1 188 ? -28.198 27.106 -17.401 1.00 30.83 188 GLY A N 1
ATOM 1461 C CA . GLY A 1 188 ? -28.381 28.529 -17.118 1.00 30.83 188 GLY A CA 1
ATOM 1462 C C . GLY A 1 188 ? -29.690 29.021 -17.726 1.00 30.83 188 GLY A C 1
ATOM 1463 O O . GLY A 1 188 ? -29.820 29.103 -18.945 1.00 30.83 188 GLY A O 1
ATOM 1464 N N . ALA A 1 189 ? -30.666 29.302 -16.867 1.00 34.78 189 ALA A N 1
ATOM 1465 C CA . ALA A 1 189 ? -31.958 29.872 -17.212 1.00 34.78 189 ALA A CA 1
ATOM 1466 C C . ALA A 1 189 ? -31.822 31.289 -17.800 1.00 34.78 189 ALA A C 1
ATOM 1468 O O . ALA A 1 189 ? -31.108 32.133 -17.260 1.00 34.78 189 ALA A O 1
ATOM 1469 N N . ASN A 1 190 ? -32.564 31.556 -18.878 1.00 34.75 190 ASN A N 1
ATOM 1470 C CA . ASN A 1 190 ? -32.831 32.905 -19.371 1.00 34.75 190 ASN A CA 1
ATOM 1471 C C . ASN A 1 190 ? -33.671 33.669 -18.338 1.00 34.75 190 ASN A C 1
ATOM 1473 O O . ASN A 1 190 ? -34.828 33.322 -18.103 1.00 34.75 190 ASN A O 1
ATOM 1477 N N . GLY A 1 191 ? -33.096 34.720 -17.759 1.00 31.36 191 GLY A N 1
ATOM 1478 C CA . GLY A 1 191 ? -33.801 35.739 -16.989 1.00 31.36 191 GLY A CA 1
ATOM 1479 C C . GLY A 1 191 ? -33.527 37.102 -17.609 1.00 31.36 191 GLY A C 1
ATOM 1480 O O . GLY A 1 191 ? -32.442 37.654 -17.451 1.00 31.36 191 GLY A O 1
ATOM 1481 N N . SER A 1 192 ? -34.504 37.592 -18.363 1.00 34.34 192 SER A N 1
ATOM 1482 C CA . SER A 1 192 ? -34.517 38.871 -19.064 1.00 34.34 192 SER A CA 1
ATOM 1483 C C . SER A 1 192 ? -34.359 40.051 -18.100 1.00 34.34 192 SER A C 1
ATOM 1485 O O . SER A 1 192 ? -35.088 40.148 -17.115 1.00 34.34 192 SER A O 1
ATOM 1487 N N . GLN A 1 193 ? -33.433 40.961 -18.409 1.00 35.41 193 GLN A N 1
ATOM 1488 C CA . GLN A 1 193 ? -33.395 42.295 -17.811 1.00 35.41 193 GLN A CA 1
ATOM 1489 C C . GLN A 1 193 ? -34.450 43.180 -18.479 1.00 35.41 193 GLN A C 1
ATOM 1491 O O . GLN A 1 193 ? -34.609 43.150 -19.702 1.00 35.41 193 GLN A O 1
ATOM 1496 N N . SER A 1 194 ? -35.152 43.943 -17.647 1.00 36.03 194 SER A N 1
ATOM 1497 C CA . SER A 1 194 ? -35.972 45.090 -18.023 1.00 36.03 194 SER A CA 1
ATOM 1498 C C . SER A 1 194 ? -35.321 46.365 -17.512 1.00 36.03 194 SER A C 1
ATOM 1500 O O . SER A 1 194 ? -34.529 46.267 -16.546 1.00 36.03 194 SER A O 1
#

Solvent-accessible surface area (backbone atoms only — not comparable to full-atom values): 11684 Å² total; per-residue (Å²): 136,67,68,63,63,56,52,53,48,50,54,49,50,53,56,50,50,57,53,50,52,52,54,50,50,48,53,51,52,55,61,44,42,76,51,36,65,77,46,61,61,41,84,78,44,31,59,58,50,25,46,72,65,38,74,66,46,68,80,48,53,71,71,55,46,51,57,53,50,55,48,50,51,50,55,58,73,56,48,53,80,91,36,39,83,71,38,43,56,51,34,51,53,42,48,51,54,41,51,51,55,40,52,54,52,51,53,53,50,50,58,54,47,65,76,73,64,93,52,74,73,56,53,57,53,48,54,49,52,50,53,51,49,52,49,50,52,49,52,53,52,50,51,53,51,66,71,68,43,86,80,69,73,72,84,74,88,71,93,65,88,85,81,84,73,84,63,72,66,63,53,52,54,40,59,75,66,63,58,87,70,78,76,84,88,69,89,79,80,91,76,86,85,129

Organism: Colletotrichum higginsianum (strain IMI 349063) (NCBI:txid759273)